Protein AF-A9U6S2-F1 (afdb_monomer_lite)

InterPro domains:
  IPR001505 Copper centre Cu(A) [PS00078] (88-136)
  IPR002429 Cytochrome c oxidase subunit II-like C-terminal [PF00116] (67-141)
  IPR002429 Cytochrome c oxidase subunit II-like C-terminal [PS50857] (42-154)
  IPR008972 Cupredoxin [G3DSA:2.60.40.420] (40-258)
  IPR008972 Cupredoxin [SSF49503] (41-207)
  IPR009056 Cytochrome c-like domain [PF00034] (171-256)
  IPR009056 Cytochrome c-like domain [PS51007] (169-256)
  IPR011759 Cytochrome C oxidase subunit II, transmembrane domain [PS50999] (1-39)
  IPR014222 Cytochrome c oxidase, subunit II [TIGR02866] (2-153)
  IPR034236 Caa3-type Cytochrome c oxidase subunit II, cupredoxin domain [cd04213] (44-143)
  IPR036257 Cytochrome C oxidase subunit II, transmembrane domain superfamily [G3DSA:1.10.287.90] (1-34)
  IPR036257 Cytochrome C oxidase subunit II, transmembrane domain superfamily [SSF81464] (2-31)
  IPR045187 Cytochrome c/quinol oxidase subunit II [PTHR22888] (4-157)

Secondary structure (DSSP, 8-state):
------HHHHHHHHHHHHHHHHHHHHHHHHHHHHHT----TTTSEEEEEEEETTEEEEEEGGGTEEEESEEEEETT-EEEEEEEESSS-EEEE-TTT---EEE-BT--EEEEEE--S-EEEEEEE-S--STTGGG-EEEEEEE-HHHHHHHHHHHHH-------HHHHHHHHHHHHHHHHHTTTT--BTTBS-SSS---TTGGG-SEETTTEES-HHHHHHHHH-HHHHSTT-SPPP----HHHHHHHHHHHTT----

Radius of gyration: 23.92 Å; chains: 1; bounding box: 88×34×60 Å

Structure (mmCIF, N/CA/C/O backbone):
data_AF-A9U6S2-F1
#
_entry.id   AF-A9U6S2-F1
#
loop_
_atom_site.group_PDB
_atom_site.id
_atom_site.type_symbol
_atom_site.label_atom_id
_atom_site.label_alt_id
_atom_site.label_comp_id
_atom_site.label_asym_id
_atom_site.label_entity_id
_atom_site.label_seq_id
_atom_site.pdbx_PDB_ins_code
_atom_site.Cartn_x
_atom_site.Cartn_y
_atom_site.Cartn_z
_atom_site.occupancy
_atom_site.B_iso_or_equiv
_atom_site.auth_seq_id
_atom_site.auth_comp_id
_atom_site.auth_asym_id
_atom_site.auth_atom_id
_atom_site.pdbx_PDB_model_num
ATOM 1 N N . LYS A 1 1 ? 64.803 3.326 -21.848 1.00 62.75 1 LYS A N 1
ATOM 2 C CA . LYS A 1 1 ? 63.938 4.002 -22.846 1.00 62.75 1 LYS A CA 1
ATOM 3 C C . LYS A 1 1 ? 62.860 4.740 -22.073 1.00 62.75 1 LYS A C 1
ATOM 5 O O . LYS A 1 1 ? 62.160 4.069 -21.328 1.00 62.75 1 LYS A O 1
ATOM 10 N N . GLN A 1 2 ? 62.758 6.065 -22.195 1.00 71.00 2 GLN A N 1
ATOM 11 C CA . GLN A 1 2 ? 61.501 6.735 -21.852 1.00 71.00 2 GLN A CA 1
ATOM 12 C C . GLN A 1 2 ? 60.462 6.326 -22.897 1.00 71.00 2 GLN A C 1
ATOM 14 O O . GLN A 1 2 ? 60.775 6.294 -24.088 1.00 71.00 2 GLN A O 1
ATOM 19 N N . VAL A 1 3 ? 59.282 5.915 -22.442 1.00 84.12 3 VAL A N 1
ATOM 20 C CA . VAL A 1 3 ? 58.152 5.547 -23.296 1.00 84.12 3 VAL A CA 1
ATOM 21 C C . VAL A 1 3 ? 57.020 6.488 -22.911 1.00 84.12 3 VAL A C 1
ATOM 23 O O . VAL A 1 3 ? 56.527 6.405 -21.793 1.00 84.12 3 VAL A O 1
ATOM 26 N N . GLU A 1 4 ? 56.663 7.397 -23.815 1.00 85.69 4 GLU A N 1
ATOM 27 C CA . GLU A 1 4 ? 55.638 8.429 -23.583 1.00 85.69 4 GLU A CA 1
ATOM 28 C C . GLU A 1 4 ? 54.202 7.876 -23.707 1.00 85.69 4 GLU A C 1
ATOM 30 O O . GLU A 1 4 ? 53.262 8.497 -23.227 1.00 85.69 4 GLU A O 1
ATOM 35 N N . GLY A 1 5 ? 54.016 6.699 -24.322 1.00 90.00 5 GLY A N 1
ATOM 36 C CA . GLY A 1 5 ? 52.702 6.070 -24.486 1.00 90.00 5 GLY A CA 1
ATOM 37 C C . GLY A 1 5 ? 52.674 4.954 -25.533 1.00 90.00 5 GLY A C 1
ATOM 38 O O . GLY A 1 5 ? 53.704 4.578 -26.101 1.00 90.00 5 GLY A O 1
ATOM 39 N N . ASN A 1 6 ? 51.477 4.412 -25.778 1.00 95.19 6 ASN A N 1
ATOM 40 C CA . ASN A 1 6 ? 51.217 3.416 -26.819 1.00 95.19 6 ASN A CA 1
ATOM 41 C C . ASN A 1 6 ? 49.838 3.656 -27.448 1.00 95.19 6 ASN A C 1
ATOM 43 O O . ASN A 1 6 ? 48.823 3.220 -26.911 1.00 95.19 6 ASN A O 1
ATOM 47 N N . HIS A 1 7 ? 49.817 4.276 -28.628 1.00 93.88 7 HIS A N 1
ATOM 48 C CA . HIS A 1 7 ? 48.580 4.600 -29.340 1.00 93.88 7 HIS A CA 1
ATOM 49 C C . HIS A 1 7 ? 47.689 3.389 -29.652 1.00 93.88 7 HIS A C 1
ATOM 51 O O . HIS A 1 7 ? 46.470 3.520 -29.689 1.00 93.88 7 HIS A O 1
ATOM 57 N N . ALA A 1 8 ? 48.259 2.197 -29.855 1.00 94.56 8 ALA A N 1
ATOM 58 C CA . ALA A 1 8 ? 47.455 0.998 -30.087 1.00 94.56 8 ALA A CA 1
ATOM 59 C C . ALA A 1 8 ? 46.721 0.565 -28.810 1.00 94.56 8 ALA A C 1
ATOM 61 O O . ALA A 1 8 ? 45.545 0.206 -28.866 1.00 94.56 8 ALA A O 1
ATOM 62 N N . LEU A 1 9 ? 47.399 0.643 -27.659 1.00 95.75 9 LEU A N 1
ATOM 63 C CA . LEU A 1 9 ? 46.771 0.396 -26.362 1.00 95.75 9 LEU A CA 1
ATOM 64 C C . LEU A 1 9 ? 45.730 1.476 -26.052 1.00 95.75 9 LEU A C 1
ATOM 66 O O . LEU A 1 9 ? 44.659 1.153 -25.546 1.00 95.75 9 LEU A O 1
ATOM 70 N N . GLU A 1 10 ? 46.017 2.723 -26.433 1.00 96.81 10 GLU A N 1
ATOM 71 C CA . GLU A 1 10 ? 45.103 3.846 -26.251 1.00 96.81 10 GLU A CA 1
ATOM 72 C C . GLU A 1 10 ? 43.811 3.711 -27.059 1.00 96.81 10 GLU A C 1
ATOM 74 O O . GLU A 1 10 ? 42.717 3.950 -26.563 1.00 96.81 10 GLU A O 1
ATOM 79 N N . ILE A 1 11 ? 43.902 3.281 -28.314 1.00 97.56 11 ILE A N 1
ATOM 80 C CA . ILE A 1 11 ? 42.707 3.013 -29.118 1.00 97.56 11 ILE A CA 1
ATOM 81 C C . ILE A 1 11 ? 41.931 1.844 -28.508 1.00 97.56 11 ILE A C 1
ATOM 83 O O . ILE A 1 11 ? 40.711 1.911 -28.357 1.00 97.56 11 ILE A O 1
ATOM 87 N N . LEU A 1 12 ? 42.632 0.780 -28.114 1.00 98.00 12 LEU A N 1
ATOM 88 C CA . LEU A 1 12 ? 42.008 -0.434 -27.604 1.00 98.00 12 LEU A CA 1
ATOM 89 C C . LEU A 1 12 ? 41.249 -0.192 -26.289 1.00 98.00 12 LEU A C 1
ATOM 91 O O . LEU A 1 12 ? 40.096 -0.610 -26.171 1.00 98.00 12 LEU A O 1
ATOM 95 N N . TRP A 1 13 ? 41.841 0.530 -25.332 1.00 97.19 13 TRP A N 1
ATOM 96 C CA . TRP A 1 13 ? 41.203 0.814 -24.041 1.00 97.19 13 TRP A CA 1
ATOM 97 C C . TRP A 1 13 ? 40.075 1.853 -24.115 1.00 97.19 13 TRP A C 1
ATOM 99 O O . TRP A 1 13 ? 39.382 2.066 -23.128 1.00 97.19 13 TRP A O 1
ATOM 109 N N . THR A 1 14 ? 39.866 2.492 -25.270 1.00 97.88 14 THR A N 1
ATOM 110 C CA . THR A 1 14 ? 38.765 3.438 -25.502 1.00 97.88 14 THR A CA 1
ATOM 111 C C . THR A 1 14 ? 37.657 2.764 -26.300 1.00 97.88 14 THR A C 1
ATOM 113 O O . THR A 1 14 ? 36.489 2.830 -25.917 1.00 97.88 14 THR A O 1
ATOM 116 N N . VAL A 1 15 ? 38.015 2.062 -27.378 1.00 98.31 15 VAL A N 1
ATOM 117 C CA . VAL A 1 15 ? 37.051 1.393 -28.259 1.00 98.31 15 VAL A CA 1
ATOM 118 C C . VAL A 1 15 ? 36.363 0.231 -27.548 1.00 98.31 15 VAL A C 1
ATOM 120 O O . VAL A 1 15 ? 35.148 0.092 -27.679 1.00 98.31 15 VAL A O 1
ATOM 123 N N . ILE A 1 16 ? 37.087 -0.581 -26.765 1.00 98.31 16 ILE A N 1
ATOM 124 C CA . ILE A 1 16 ? 36.473 -1.722 -26.069 1.00 98.31 16 ILE A CA 1
ATOM 125 C C . ILE A 1 16 ? 35.394 -1.255 -25.075 1.00 98.31 16 ILE A C 1
ATOM 127 O O . ILE A 1 16 ? 34.257 -1.708 -25.217 1.00 98.31 16 ILE A O 1
ATOM 131 N N . PRO A 1 17 ? 35.659 -0.337 -24.119 1.00 98.44 17 PRO A N 1
ATOM 132 C CA . PRO A 1 17 ? 34.608 0.157 -23.229 1.00 98.44 17 PRO A CA 1
ATOM 133 C C . PRO A 1 17 ? 33.450 0.823 -23.971 1.00 98.44 17 PRO A C 1
ATOM 135 O O . PRO A 1 17 ? 32.300 0.605 -23.605 1.00 98.44 17 PRO A O 1
ATOM 138 N N . PHE A 1 18 ? 33.723 1.577 -25.040 1.00 98.31 18 PHE A N 1
ATOM 139 C CA . PHE A 1 18 ? 32.674 2.191 -25.854 1.00 98.31 18 PHE A CA 1
ATOM 140 C C . PHE A 1 18 ? 31.724 1.150 -26.466 1.00 98.3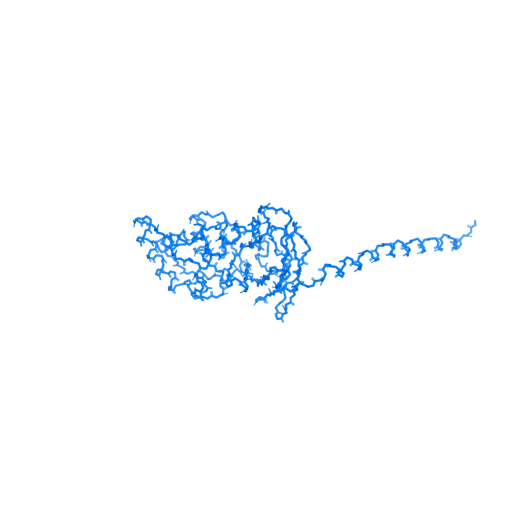1 18 PHE A C 1
ATOM 142 O O . PHE A 1 18 ? 30.505 1.284 -26.358 1.00 98.31 18 PHE A O 1
ATOM 149 N N . LEU A 1 19 ? 32.262 0.076 -27.054 1.00 98.44 19 LEU A N 1
ATOM 150 C CA . LEU A 1 19 ? 31.445 -1.009 -27.604 1.00 98.44 19 LEU A CA 1
ATOM 151 C C . LEU A 1 19 ? 30.661 -1.743 -26.510 1.00 98.44 19 LEU A C 1
ATOM 153 O O . LEU A 1 19 ? 29.484 -2.039 -26.705 1.00 98.44 19 LEU A O 1
ATOM 157 N N . LEU A 1 20 ? 31.273 -1.988 -25.346 1.00 98.38 20 LEU A N 1
ATOM 158 C CA . LEU A 1 20 ? 30.580 -2.587 -24.200 1.00 98.38 20 LEU A CA 1
ATOM 159 C C . LEU A 1 20 ? 29.410 -1.715 -23.723 1.00 98.38 20 LEU A C 1
ATOM 161 O O . LEU A 1 20 ? 28.334 -2.241 -23.440 1.00 98.38 20 LEU A O 1
ATOM 165 N N . LEU A 1 21 ? 29.581 -0.389 -23.689 1.00 98.31 21 LEU A N 1
ATOM 166 C CA . LEU A 1 21 ? 28.502 0.540 -23.352 1.00 98.31 21 LEU A CA 1
ATOM 167 C C . LEU A 1 21 ? 27.354 0.468 -24.361 1.00 98.31 21 LEU A C 1
ATOM 169 O O . LEU A 1 21 ? 26.205 0.445 -23.936 1.00 98.31 21 LEU A O 1
ATOM 173 N N . ILE A 1 22 ? 27.626 0.374 -25.667 1.00 98.06 22 ILE A N 1
ATOM 174 C CA . ILE A 1 22 ? 26.568 0.220 -26.684 1.00 98.06 22 ILE A CA 1
ATOM 175 C C . ILE A 1 22 ? 25.789 -1.082 -26.472 1.00 98.06 22 ILE A C 1
ATOM 177 O O . ILE A 1 22 ? 24.556 -1.071 -26.492 1.00 98.06 22 ILE A O 1
ATOM 181 N N . VAL A 1 23 ? 26.497 -2.189 -26.233 1.00 98.19 23 VAL A N 1
ATOM 182 C CA . VAL A 1 23 ? 25.881 -3.505 -26.001 1.00 98.19 23 VAL A CA 1
ATOM 183 C C . VAL A 1 23 ? 24.963 -3.487 -24.777 1.00 98.19 23 VAL A C 1
ATOM 185 O O . VAL A 1 23 ? 23.920 -4.131 -24.806 1.00 98.19 23 VAL A O 1
ATOM 188 N N . MET A 1 24 ? 25.299 -2.728 -23.729 1.00 98.38 24 MET A N 1
ATOM 189 C CA . MET A 1 24 ? 24.429 -2.553 -22.559 1.00 98.38 24 MET A CA 1
ATOM 190 C C . MET A 1 24 ? 23.316 -1.519 -22.785 1.00 98.38 24 MET A C 1
ATOM 192 O O . MET A 1 24 ? 22.199 -1.696 -22.300 1.00 98.38 24 MET A O 1
ATOM 196 N N . ALA A 1 25 ? 23.593 -0.442 -23.520 1.00 98.00 25 ALA A N 1
ATOM 197 C CA . ALA A 1 25 ? 22.665 0.668 -23.709 1.00 98.00 25 ALA A CA 1
ATOM 198 C C . ALA A 1 25 ? 21.428 0.259 -24.514 1.00 98.00 25 ALA A C 1
ATOM 200 O O . ALA A 1 25 ? 20.317 0.607 -24.123 1.00 98.00 25 ALA A O 1
ATOM 201 N N . ILE A 1 26 ? 21.601 -0.509 -25.595 1.00 97.31 26 ILE A N 1
ATOM 202 C CA . ILE A 1 26 ? 20.486 -0.944 -26.451 1.00 97.31 26 ILE A CA 1
ATOM 203 C C . ILE A 1 26 ? 19.410 -1.699 -25.646 1.00 97.31 26 ILE A C 1
ATOM 205 O O . ILE A 1 26 ? 18.284 -1.202 -25.601 1.00 97.31 26 ILE A O 1
ATOM 209 N N . PRO A 1 27 ? 19.708 -2.825 -24.960 1.00 97.50 27 PRO A N 1
ATOM 210 C CA . PRO A 1 27 ? 18.703 -3.546 -24.183 1.00 97.50 27 PRO A CA 1
ATOM 211 C C . PRO A 1 27 ? 18.164 -2.724 -23.008 1.00 97.50 27 PRO A C 1
ATOM 213 O O . PRO A 1 27 ? 16.987 -2.851 -22.678 1.00 97.50 27 PRO A O 1
ATOM 216 N N . THR A 1 28 ? 18.981 -1.857 -22.397 1.00 97.50 28 THR A N 1
ATOM 217 C CA . THR A 1 28 ? 18.535 -0.979 -21.300 1.00 97.50 28 THR A CA 1
ATOM 218 C C . THR A 1 28 ? 17.446 -0.022 -21.773 1.00 97.50 28 THR A C 1
ATOM 220 O O . THR A 1 28 ? 16.400 0.092 -21.140 1.00 97.50 28 THR A O 1
ATOM 223 N N . VAL A 1 29 ? 17.661 0.637 -22.914 1.00 97.06 29 VAL A N 1
ATOM 224 C CA . VAL A 1 29 ? 16.704 1.595 -23.475 1.00 97.06 29 VAL A CA 1
ATOM 225 C C . VAL A 1 29 ? 15.446 0.885 -23.970 1.00 97.06 29 VAL A C 1
ATOM 227 O O . VAL A 1 29 ? 14.344 1.325 -23.648 1.00 97.06 29 VAL A O 1
ATOM 230 N N . THR A 1 30 ? 15.574 -0.228 -24.703 1.00 96.50 30 THR A N 1
ATOM 231 C CA . THR A 1 30 ? 14.401 -0.959 -25.217 1.00 96.50 30 THR A CA 1
ATOM 232 C C . THR A 1 30 ? 13.543 -1.514 -24.086 1.00 96.50 30 THR A C 1
ATOM 234 O O . THR A 1 30 ? 12.331 -1.317 -24.093 1.00 96.50 30 THR A O 1
ATOM 237 N N . THR A 1 31 ? 14.166 -2.132 -23.079 1.00 95.12 31 THR A N 1
ATOM 238 C CA . THR A 1 31 ? 13.457 -2.653 -21.899 1.00 95.12 31 THR A CA 1
ATOM 239 C C . THR A 1 31 ? 12.830 -1.516 -21.096 1.00 95.12 31 THR A C 1
ATOM 241 O O . THR A 1 31 ? 11.701 -1.643 -20.634 1.00 95.12 31 THR A O 1
ATOM 244 N N . GLY A 1 32 ? 13.518 -0.375 -20.975 1.00 93.94 32 GLY A N 1
ATOM 245 C CA . GLY A 1 32 ? 12.977 0.818 -20.326 1.00 93.94 32 GLY A CA 1
ATOM 246 C C . GLY A 1 32 ? 11.657 1.270 -20.954 1.00 93.94 32 GLY A C 1
ATOM 247 O O . GLY A 1 32 ? 10.668 1.447 -20.246 1.00 93.94 32 GLY A O 1
ATOM 248 N N . PHE A 1 33 ? 11.594 1.374 -22.285 1.00 94.75 33 PHE A N 1
ATOM 249 C CA . PHE A 1 33 ? 10.347 1.714 -22.980 1.00 94.75 33 PHE A CA 1
ATOM 250 C C . PHE A 1 33 ? 9.244 0.665 -22.795 1.00 94.75 33 PHE A C 1
ATOM 252 O O . PHE A 1 33 ? 8.072 1.024 -22.706 1.00 94.75 33 PHE A O 1
ATOM 259 N N . GLU A 1 34 ? 9.586 -0.622 -22.724 1.00 93.44 34 GLU A N 1
ATOM 260 C CA . GLU A 1 34 ? 8.602 -1.680 -22.475 1.00 93.44 34 GLU A CA 1
ATOM 261 C C . GLU A 1 34 ? 8.020 -1.631 -21.059 1.00 93.44 34 GLU A C 1
ATOM 263 O O . GLU A 1 34 ? 6.810 -1.800 -20.887 1.00 93.44 34 GLU A O 1
ATOM 268 N N . LEU A 1 35 ? 8.853 -1.355 -20.055 1.00 93.25 35 LEU A N 1
ATOM 269 C CA . LEU A 1 35 ? 8.431 -1.215 -18.660 1.00 93.25 35 LEU A CA 1
ATOM 270 C C . LEU A 1 35 ? 7.590 0.049 -18.423 1.00 93.25 35 LEU A C 1
ATOM 272 O O . LEU A 1 35 ? 6.742 0.048 -17.539 1.00 93.25 35 LEU A O 1
ATOM 276 N N . HIS A 1 36 ? 7.764 1.090 -19.241 1.00 93.44 36 HIS A N 1
ATOM 277 C CA . HIS A 1 36 ? 6.977 2.328 -19.176 1.00 93.44 36 HIS A CA 1
ATOM 278 C C . HIS A 1 36 ? 5.672 2.307 -19.985 1.00 93.44 36 HIS A C 1
ATOM 280 O O . HIS A 1 36 ? 4.992 3.329 -20.066 1.00 93.44 36 HIS A O 1
ATOM 286 N N . LYS A 1 37 ? 5.294 1.172 -20.587 1.00 95.50 37 LYS A N 1
ATOM 287 C CA . LYS A 1 37 ? 3.981 1.046 -21.235 1.00 95.50 37 LYS A CA 1
ATOM 288 C C . LYS A 1 37 ? 2.863 1.298 -20.224 1.00 95.50 37 LYS A C 1
ATOM 290 O O . LYS A 1 37 ? 2.885 0.762 -19.123 1.00 95.50 37 LYS A O 1
ATOM 295 N N . GLU A 1 38 ? 1.867 2.072 -20.626 1.00 96.25 38 GLU A N 1
ATOM 296 C CA . GLU A 1 38 ? 0.638 2.256 -19.857 1.00 96.25 38 GLU A CA 1
ATOM 297 C C . GLU A 1 38 ? -0.470 1.396 -20.461 1.00 96.25 38 GLU A C 1
ATOM 299 O O . GLU A 1 38 ? -0.573 1.288 -21.685 1.00 96.25 38 GLU A O 1
ATOM 304 N N . TYR A 1 39 ? -1.293 0.793 -19.607 1.00 97.25 39 TYR A N 1
ATOM 305 C CA . TYR A 1 39 ? -2.408 -0.052 -20.025 1.00 97.25 39 TYR A CA 1
ATOM 306 C C . TYR A 1 39 ? -3.743 0.587 -19.662 1.00 97.25 39 TYR A C 1
ATOM 308 O O . TYR A 1 39 ? -3.948 1.050 -18.537 1.00 97.25 39 TYR A O 1
ATOM 316 N N . SER A 1 40 ? -4.671 0.571 -20.616 1.00 96.31 40 SER A N 1
ATOM 317 C CA . SER A 1 40 ? -6.043 1.033 -20.406 1.00 96.31 40 SER A CA 1
ATOM 318 C C . SER A 1 40 ? -6.821 0.118 -19.448 1.00 96.31 40 SER A C 1
ATOM 320 O O . SER A 1 40 ? -6.396 -0.998 -19.130 1.00 96.31 40 SER A O 1
ATOM 322 N N . LYS A 1 41 ? -7.998 0.568 -18.996 1.00 94.50 41 LYS A N 1
ATOM 323 C CA . LYS A 1 41 ? -8.889 -0.228 -18.128 1.00 94.50 41 LYS A CA 1
ATOM 324 C C . LYS A 1 41 ? -9.416 -1.493 -18.814 1.00 94.50 41 LYS A C 1
ATOM 326 O O . LYS A 1 41 ? -9.785 -2.453 -18.145 1.00 94.50 41 LYS A O 1
ATOM 331 N N . GLU A 1 42 ? -9.445 -1.506 -20.145 1.00 95.38 42 GLU A N 1
ATOM 332 C CA . GLU A 1 42 ? -9.803 -2.673 -20.948 1.00 95.38 42 GLU A CA 1
ATOM 333 C C . GLU A 1 42 ? -8.682 -3.729 -20.963 1.00 95.38 42 GLU A C 1
ATOM 335 O O . GLU A 1 42 ? -8.953 -4.915 -21.141 1.00 95.38 42 GLU A O 1
ATOM 340 N N . GLU A 1 43 ? -7.430 -3.313 -20.755 1.00 96.38 43 GLU A N 1
ATOM 341 C CA . GLU A 1 43 ? -6.237 -4.164 -20.860 1.00 96.38 43 GLU A CA 1
ATOM 342 C C . GLU A 1 43 ? -5.674 -4.607 -19.502 1.00 96.38 43 GLU A C 1
ATOM 344 O O . GLU A 1 43 ? -4.993 -5.633 -19.422 1.00 96.38 43 GLU A O 1
ATOM 349 N N . ALA A 1 44 ? -5.925 -3.840 -18.438 1.00 97.75 44 ALA A N 1
ATOM 350 C CA . ALA A 1 44 ? -5.364 -4.070 -17.111 1.00 97.75 44 ALA A CA 1
ATOM 351 C C . ALA A 1 44 ? -6.330 -3.672 -15.989 1.00 97.75 44 ALA A C 1
ATOM 353 O O . ALA A 1 44 ? -7.133 -2.748 -16.125 1.00 97.75 44 ALA A O 1
ATOM 354 N N . LEU A 1 45 ? -6.200 -4.345 -14.840 1.00 98.31 45 LEU A N 1
ATOM 355 C CA . LEU A 1 45 ? -6.852 -3.921 -13.600 1.00 98.31 45 LEU A CA 1
ATOM 356 C C . LEU A 1 45 ? -6.272 -2.574 -13.158 1.00 98.31 45 LEU A C 1
ATOM 358 O O . LEU A 1 45 ? -5.058 -2.451 -13.020 1.00 98.31 45 LEU A O 1
ATOM 362 N N . GLN A 1 46 ? -7.132 -1.596 -12.896 1.00 98.56 46 GLN A N 1
ATOM 363 C CA . GLN A 1 46 ? -6.719 -0.272 -12.442 1.00 98.56 46 GLN A CA 1
ATOM 364 C C . GLN A 1 46 ? -6.720 -0.213 -10.912 1.00 98.56 46 GLN A C 1
ATOM 366 O O . GLN A 1 46 ? -7.740 -0.492 -10.275 1.00 98.56 46 GLN A O 1
ATOM 371 N N . VAL A 1 47 ? -5.588 0.169 -10.319 1.00 98.69 47 VAL A N 1
ATOM 372 C CA . VAL A 1 47 ? -5.444 0.340 -8.866 1.00 98.69 47 VAL A CA 1
ATOM 373 C C . VAL A 1 47 ? -4.835 1.703 -8.580 1.00 98.69 47 VAL A C 1
ATOM 375 O O . VAL A 1 47 ? -3.736 2.015 -9.038 1.00 98.69 47 VAL A O 1
ATOM 378 N N . LYS A 1 48 ? -5.530 2.520 -7.793 1.00 98.62 48 LYS A N 1
ATOM 379 C CA . LYS A 1 48 ? -4.962 3.748 -7.240 1.00 98.62 48 LYS A CA 1
ATOM 380 C C . LYS A 1 48 ? -4.275 3.429 -5.925 1.00 98.62 48 LYS A C 1
ATOM 382 O O . LYS A 1 48 ? -4.853 2.764 -5.069 1.00 98.62 48 LYS A O 1
ATOM 387 N N . VAL A 1 49 ? -3.049 3.906 -5.784 1.00 98.75 49 VAL A N 1
ATOM 388 C CA . VAL A 1 49 ? -2.226 3.753 -4.591 1.00 98.75 49 VAL A CA 1
ATOM 389 C C . VAL A 1 49 ? -1.983 5.136 -4.015 1.00 98.75 49 VAL A C 1
ATOM 391 O O . VAL A 1 49 ? -1.356 5.973 -4.667 1.00 98.75 49 VAL A O 1
ATOM 394 N N . THR A 1 50 ? -2.431 5.354 -2.785 1.00 98.56 50 THR A N 1
ATOM 395 C CA . THR A 1 50 ? -2.134 6.585 -2.049 1.00 98.56 50 THR A CA 1
ATOM 396 C C . THR A 1 50 ? -1.263 6.240 -0.853 1.00 98.56 50 THR A C 1
ATOM 398 O O . THR A 1 50 ? -1.635 5.426 -0.004 1.00 98.56 50 THR A O 1
ATOM 401 N N . ALA A 1 51 ? -0.076 6.837 -0.805 1.00 98.38 51 ALA A N 1
ATOM 402 C CA . ALA A 1 51 ? 0.819 6.733 0.336 1.00 98.38 51 ALA A CA 1
ATOM 403 C C . ALA A 1 51 ? 0.475 7.791 1.392 1.00 98.38 51 ALA A C 1
ATOM 405 O O . ALA A 1 51 ? 0.181 8.941 1.060 1.00 98.38 51 ALA A O 1
ATOM 406 N N . HIS A 1 52 ? 0.546 7.387 2.659 1.00 98.12 52 HIS A N 1
ATOM 407 C CA . HIS A 1 52 ? 0.326 8.233 3.829 1.00 98.12 52 HIS A CA 1
ATOM 408 C C . HIS A 1 52 ? 1.394 7.915 4.883 1.00 98.12 52 HIS A C 1
ATOM 410 O O . HIS A 1 52 ? 1.859 6.782 4.974 1.00 98.12 52 HIS A O 1
ATOM 416 N N . GLN A 1 53 ? 1.762 8.849 5.751 1.00 97.38 53 GLN A N 1
ATOM 417 C CA . GLN A 1 53 ? 2.590 8.587 6.929 1.00 97.38 53 GLN A CA 1
ATOM 418 C C . GLN A 1 53 ? 1.768 7.815 7.983 1.00 97.38 53 GLN A C 1
ATOM 420 O O . GLN A 1 53 ? 0.873 8.362 8.624 1.00 97.38 53 GLN A O 1
ATOM 425 N N . PHE A 1 54 ? 1.991 6.523 8.249 1.00 97.25 54 PHE A N 1
ATOM 426 C CA . PHE A 1 54 ? 2.894 5.552 7.609 1.00 97.25 54 PHE A CA 1
ATOM 427 C C . PHE A 1 54 ? 2.100 4.288 7.245 1.00 97.25 54 PHE A C 1
ATOM 429 O O . PHE A 1 54 ? 2.183 3.266 7.939 1.00 97.25 54 PHE A O 1
ATOM 436 N N . TRP A 1 55 ? 1.257 4.386 6.221 1.00 98.19 55 TRP A N 1
ATOM 437 C CA . TRP A 1 55 ? 0.341 3.345 5.762 1.00 98.19 55 TRP A CA 1
ATOM 438 C C . TRP A 1 55 ? -0.019 3.518 4.277 1.00 98.19 55 TRP A C 1
ATOM 440 O O . TRP A 1 55 ? 0.192 4.577 3.687 1.00 98.19 55 TRP A O 1
ATOM 450 N N . TRP A 1 56 ? -0.553 2.457 3.676 1.00 98.31 56 TRP A N 1
ATOM 451 C CA . TRP A 1 56 ? -0.892 2.397 2.254 1.00 98.31 56 TRP A CA 1
ATOM 452 C C . TRP A 1 56 ? -2.393 2.241 2.031 1.00 98.31 56 TRP A C 1
ATOM 454 O O . TRP A 1 56 ? -3.024 1.359 2.624 1.00 98.31 56 TRP A O 1
ATOM 464 N N . GLU A 1 57 ? -2.945 3.065 1.146 1.00 98.12 57 GLU A N 1
ATOM 465 C CA . GLU A 1 57 ? -4.319 2.984 0.657 1.00 98.12 57 GLU A CA 1
ATOM 466 C C . GLU A 1 57 ? -4.342 2.401 -0.756 1.00 98.12 57 GLU A C 1
ATOM 468 O O . GLU A 1 57 ? -3.557 2.810 -1.615 1.00 98.12 57 GLU A O 1
ATOM 473 N N . PHE A 1 58 ? -5.269 1.476 -1.004 1.00 98.31 58 PHE A N 1
ATOM 474 C CA . PHE A 1 58 ? -5.487 0.881 -2.318 1.00 98.31 58 PHE A CA 1
ATOM 475 C C . PHE A 1 58 ? -6.958 1.018 -2.705 1.00 98.31 58 PHE A C 1
ATOM 477 O O . PHE A 1 58 ? -7.831 0.411 -2.080 1.00 98.31 58 PHE A O 1
ATOM 484 N N . GLU A 1 59 ? -7.237 1.792 -3.750 1.00 97.69 59 GLU A N 1
ATOM 485 C CA . GLU A 1 59 ? -8.577 1.939 -4.321 1.00 97.69 59 GLU A CA 1
ATOM 486 C C . GLU A 1 59 ? -8.645 1.227 -5.678 1.00 97.69 59 GLU A C 1
ATOM 488 O O . GLU A 1 59 ? -7.738 1.338 -6.502 1.00 97.69 59 GLU A O 1
ATOM 493 N N . TYR A 1 60 ? -9.746 0.521 -5.927 1.00 97.62 60 TYR A N 1
ATOM 494 C CA . TYR A 1 60 ? -10.055 -0.184 -7.172 1.00 97.62 60 TYR A CA 1
ATOM 495 C C . TYR A 1 60 ? -11.249 0.534 -7.810 1.00 97.62 60 TYR A C 1
ATOM 497 O O . TYR A 1 60 ? -12.397 0.188 -7.503 1.00 97.62 60 TYR A O 1
ATOM 505 N N . PRO A 1 61 ? -11.027 1.567 -8.646 1.00 95.81 61 PRO A N 1
ATOM 506 C CA . PRO A 1 61 ? -12.092 2.474 -9.075 1.00 95.81 61 PRO A CA 1
ATOM 507 C C . PRO A 1 61 ? -13.218 1.759 -9.823 1.00 95.81 61 PRO A C 1
ATOM 509 O O . PRO A 1 61 ? -14.387 1.997 -9.534 1.00 95.81 61 PRO A O 1
ATOM 512 N N . ASP A 1 62 ? -12.867 0.822 -10.707 1.00 94.75 62 ASP A N 1
ATOM 513 C CA . ASP A 1 62 ? -13.834 0.049 -11.499 1.00 94.75 62 ASP A CA 1
ATOM 514 C C . ASP A 1 62 ? -14.683 -0.897 -10.636 1.00 94.75 62 ASP A C 1
ATOM 516 O O . ASP A 1 62 ? -15.783 -1.297 -11.019 1.00 94.75 62 ASP A O 1
ATOM 520 N N . LEU A 1 63 ? -14.182 -1.252 -9.450 1.00 93.38 63 LEU A N 1
ATOM 521 C CA . LEU A 1 63 ? -14.885 -2.091 -8.489 1.00 93.38 63 LEU A CA 1
ATOM 522 C C . LEU A 1 63 ? -15.603 -1.265 -7.418 1.00 93.38 63 LEU A C 1
ATOM 524 O O . LEU A 1 63 ? -16.438 -1.821 -6.718 1.00 93.38 63 LEU A O 1
ATOM 528 N N . GLY A 1 64 ? -15.305 0.025 -7.251 1.00 91.81 64 GLY A N 1
ATOM 529 C CA . GLY A 1 64 ? -15.822 0.816 -6.129 1.00 91.81 64 GLY A CA 1
ATOM 530 C C . GLY A 1 64 ? -15.389 0.275 -4.759 1.00 91.81 64 GLY A C 1
ATOM 531 O O . GLY A 1 64 ? -16.117 0.418 -3.780 1.00 91.81 64 GLY A O 1
ATOM 532 N N . VAL A 1 65 ? -14.228 -0.383 -4.698 1.00 92.69 65 VAL A N 1
ATOM 533 C CA . VAL A 1 65 ? -13.675 -1.003 -3.486 1.00 92.69 65 VAL A CA 1
ATOM 534 C C . VAL A 1 65 ? -12.435 -0.234 -3.047 1.00 92.69 65 VAL A C 1
ATOM 536 O O . VAL A 1 65 ? -11.635 0.181 -3.881 1.00 92.69 65 VAL A O 1
ATOM 539 N N . ALA A 1 66 ? -12.255 -0.075 -1.738 1.00 93.62 66 ALA A N 1
ATOM 540 C CA . ALA A 1 66 ? -11.041 0.477 -1.150 1.00 93.62 66 ALA A CA 1
ATOM 541 C C . ALA A 1 66 ? -10.606 -0.369 0.048 1.00 93.62 66 ALA A C 1
ATOM 543 O O . ALA A 1 66 ? -11.433 -0.792 0.853 1.00 93.62 66 ALA A O 1
ATOM 544 N N . THR A 1 67 ? -9.307 -0.595 0.170 1.00 94.44 67 THR A N 1
ATOM 545 C CA . THR A 1 67 ? -8.662 -1.329 1.263 1.00 94.44 67 THR A CA 1
ATOM 546 C C . THR A 1 67 ? -7.442 -0.542 1.731 1.00 94.44 67 THR A C 1
ATOM 548 O O . THR A 1 67 ? -7.008 0.417 1.092 1.00 94.44 67 THR A O 1
ATOM 551 N N . ALA A 1 68 ? -6.893 -0.935 2.871 1.00 95.44 68 ALA A N 1
ATOM 552 C CA . ALA A 1 68 ? -5.673 -0.363 3.405 1.00 95.44 68 ALA A CA 1
ATOM 553 C C . ALA A 1 68 ? -4.769 -1.476 3.929 1.00 95.44 68 ALA A C 1
ATOM 555 O O . ALA A 1 68 ? -5.266 -2.474 4.453 1.00 95.44 68 ALA A O 1
ATOM 556 N N . GLN A 1 69 ? -3.454 -1.289 3.801 1.00 95.50 69 GLN A N 1
ATOM 557 C CA . GLN A 1 69 ? -2.385 -2.236 4.167 1.00 95.50 69 GLN A CA 1
ATOM 558 C C . GLN A 1 69 ? -2.353 -3.574 3.413 1.00 95.50 69 GLN A C 1
ATOM 560 O O . GLN A 1 69 ? -1.276 -4.153 3.308 1.00 95.50 69 GLN A O 1
ATOM 565 N N . ASP A 1 70 ? -3.474 -4.025 2.854 1.00 95.75 70 ASP A N 1
ATOM 566 C CA . ASP A 1 70 ? -3.582 -5.280 2.114 1.00 95.75 70 ASP A CA 1
ATOM 567 C C . ASP A 1 70 ? -3.996 -4.986 0.666 1.00 95.75 70 ASP A C 1
ATOM 569 O O . ASP A 1 70 ? -5.152 -4.651 0.400 1.00 95.75 70 ASP A O 1
ATOM 573 N N . LEU A 1 71 ? -3.052 -5.108 -0.267 1.00 98.06 71 LEU A N 1
ATOM 574 C CA . LEU A 1 71 ? -3.283 -5.096 -1.712 1.00 98.06 71 LEU A CA 1
ATOM 575 C C . LEU A 1 71 ? -3.699 -6.504 -2.156 1.00 98.06 71 LEU A C 1
ATOM 577 O O . LEU A 1 71 ? -3.071 -7.478 -1.758 1.00 98.06 71 LEU A O 1
ATOM 581 N N . VAL A 1 72 ? -4.728 -6.629 -2.989 1.00 98.06 72 VAL A N 1
ATOM 582 C CA . VAL A 1 72 ? -5.259 -7.917 -3.449 1.00 98.06 72 VAL A CA 1
ATOM 583 C C . VAL A 1 72 ? -5.255 -7.933 -4.969 1.00 98.06 72 VAL A C 1
ATOM 585 O O . VAL A 1 72 ? -5.829 -7.046 -5.595 1.00 98.06 72 VAL A O 1
ATOM 588 N N . LEU A 1 73 ? -4.598 -8.921 -5.574 1.00 98.44 73 LEU A N 1
ATOM 589 C CA . LEU A 1 73 ? -4.410 -9.005 -7.023 1.00 98.44 73 LEU A CA 1
ATOM 590 C C . LEU A 1 73 ? -4.837 -10.383 -7.557 1.00 98.44 73 LEU A C 1
ATOM 592 O O . LEU A 1 73 ? -4.579 -11.399 -6.910 1.00 98.44 73 LEU A O 1
ATOM 596 N N . PRO A 1 74 ? -5.432 -10.459 -8.758 1.00 98.25 74 PRO A N 1
ATOM 597 C CA . PRO A 1 74 ? -5.604 -11.725 -9.454 1.00 98.25 74 PRO A CA 1
ATOM 598 C C . PRO A 1 74 ? -4.302 -12.139 -10.161 1.00 98.25 74 PRO A C 1
ATOM 600 O O . PRO A 1 74 ? -3.649 -11.326 -10.822 1.00 98.25 74 PRO A O 1
ATOM 603 N N . VAL A 1 75 ? -3.927 -13.414 -10.043 1.00 98.56 75 VAL A N 1
ATOM 604 C CA . VAL A 1 75 ? -2.749 -13.989 -10.712 1.00 98.56 75 VAL A CA 1
ATOM 605 C C . VAL A 1 75 ? -2.870 -13.896 -12.239 1.00 98.56 75 VAL A C 1
ATOM 607 O O . VAL A 1 75 ? -3.954 -14.036 -12.805 1.00 98.56 75 VAL A O 1
ATOM 610 N N . GLY A 1 76 ? -1.754 -13.644 -12.924 1.00 97.81 76 GLY A N 1
ATOM 611 C CA . GLY A 1 76 ? -1.666 -13.596 -14.387 1.00 97.81 76 GLY A CA 1
ATOM 612 C C . GLY A 1 76 ? -2.322 -12.376 -15.042 1.00 97.81 76 GLY A C 1
ATOM 613 O O . GLY A 1 76 ? -2.314 -12.269 -16.268 1.00 97.81 76 GLY A O 1
ATOM 614 N N . LYS A 1 77 ? -2.879 -11.444 -14.261 1.00 97.75 77 LYS A N 1
ATOM 615 C CA . LYS A 1 77 ? -3.482 -10.212 -14.777 1.00 97.75 77 LYS A CA 1
ATOM 616 C C . LYS A 1 77 ? -2.498 -9.052 -14.685 1.00 97.75 77 LYS A C 1
ATOM 618 O O . LYS A 1 77 ? -1.860 -8.849 -13.654 1.00 97.75 77 LYS A O 1
ATOM 623 N N . LYS A 1 78 ? -2.427 -8.246 -15.746 1.00 98.19 78 LYS A N 1
ATOM 624 C CA . LYS A 1 78 ? -1.738 -6.953 -15.700 1.00 98.19 78 LYS A CA 1
ATOM 625 C C . LYS A 1 78 ? -2.491 -6.001 -14.782 1.00 98.19 78 LYS A C 1
ATOM 627 O O . LYS A 1 78 ? -3.720 -5.900 -14.854 1.00 98.19 78 LYS A O 1
ATOM 632 N N . VAL A 1 79 ? -1.745 -5.286 -13.955 1.00 98.50 79 VAL A N 1
ATOM 633 C CA . VAL A 1 79 ? -2.271 -4.290 -13.027 1.00 98.50 79 VAL A CA 1
ATOM 634 C C . VAL A 1 79 ? -1.579 -2.970 -13.312 1.00 98.50 79 VAL A C 1
ATOM 636 O O . VAL A 1 79 ? -0.356 -2.887 -13.226 1.00 98.50 79 VAL A O 1
ATOM 639 N N . GLN A 1 80 ? -2.361 -1.957 -13.668 1.00 98.56 80 GLN A N 1
ATOM 640 C CA . GLN A 1 80 ? -1.909 -0.585 -13.835 1.00 98.56 80 GLN A CA 1
ATOM 641 C C . GLN A 1 80 ? -2.081 0.137 -12.498 1.00 98.56 80 GLN A C 1
ATOM 643 O O . GLN A 1 80 ? -3.201 0.373 -12.038 1.00 98.56 80 GLN A O 1
ATOM 648 N N . PHE A 1 81 ? -0.961 0.484 -11.871 1.00 98.69 81 PHE A N 1
ATOM 649 C CA . PHE A 1 81 ? -0.942 1.271 -10.649 1.00 98.69 81 PHE A CA 1
ATOM 650 C C . PHE A 1 81 ? -0.829 2.754 -10.985 1.00 98.69 81 PHE A C 1
ATOM 652 O O . PHE A 1 81 ? 0.043 3.162 -11.756 1.00 98.69 81 PHE A O 1
ATOM 659 N N . HIS A 1 82 ? -1.702 3.543 -10.373 1.00 98.56 82 HIS A N 1
ATOM 660 C CA . HIS A 1 82 ? -1.670 4.999 -10.347 1.00 98.56 82 HIS A CA 1
ATOM 661 C C . HIS A 1 82 ? -1.261 5.415 -8.944 1.00 98.56 82 HIS A C 1
ATOM 663 O O . HIS A 1 82 ? -2.034 5.237 -8.006 1.00 98.56 82 HIS A O 1
ATOM 669 N N . VAL A 1 83 ? -0.033 5.888 -8.777 1.00 98.56 83 VAL A N 1
ATOM 670 C CA . VAL A 1 83 ? 0.558 6.095 -7.457 1.00 98.56 83 VAL A CA 1
ATOM 671 C C . VAL A 1 83 ? 0.712 7.582 -7.154 1.00 98.56 83 VAL A C 1
ATOM 673 O O . VAL A 1 83 ? 1.203 8.358 -7.975 1.00 98.56 83 VAL A O 1
ATOM 676 N N . THR A 1 84 ? 0.310 7.988 -5.956 1.00 98.62 84 THR A N 1
ATOM 677 C CA . THR A 1 84 ? 0.478 9.353 -5.451 1.00 98.62 84 THR A CA 1
ATOM 678 C C . THR A 1 84 ? 0.647 9.344 -3.932 1.00 98.62 84 THR A C 1
ATOM 680 O O . THR A 1 84 ? 0.586 8.292 -3.292 1.00 98.62 84 THR A O 1
ATOM 683 N N . SER A 1 85 ? 0.912 10.509 -3.349 1.00 98.38 85 SER A N 1
ATOM 684 C CA . SER A 1 85 ? 1.055 10.675 -1.905 1.00 98.38 85 SER A CA 1
ATOM 685 C C . SER A 1 85 ? 0.129 11.764 -1.377 1.00 98.38 85 SER A C 1
ATOM 687 O O . SER A 1 85 ? -0.068 12.794 -2.026 1.00 98.38 85 SER A O 1
ATOM 689 N N . ALA A 1 86 ? -0.414 11.533 -0.183 1.00 97.75 86 ALA A N 1
ATOM 690 C CA . ALA A 1 86 ? -1.224 12.497 0.546 1.00 97.75 86 ALA A CA 1
ATOM 691 C C . ALA A 1 86 ? -0.393 13.492 1.378 1.00 97.75 86 ALA A C 1
ATOM 693 O O . ALA A 1 86 ? -0.941 14.498 1.828 1.00 97.75 86 ALA A O 1
ATOM 694 N N . ASP A 1 87 ? 0.904 13.236 1.592 1.00 97.06 87 ASP A N 1
ATOM 695 C CA . ASP A 1 87 ? 1.745 14.034 2.494 1.00 97.06 87 ASP A CA 1
ATOM 696 C C . ASP A 1 87 ? 3.166 14.309 1.970 1.00 97.06 87 ASP A C 1
ATOM 698 O O . ASP A 1 87 ? 3.412 15.366 1.392 1.00 97.06 87 ASP A O 1
ATOM 702 N N . VAL A 1 88 ? 4.117 13.400 2.185 1.00 97.88 88 VAL A N 1
ATOM 703 C CA . VAL A 1 88 ? 5.536 13.509 1.811 1.00 97.88 88 VAL A CA 1
ATOM 704 C C . VAL A 1 88 ? 5.865 12.549 0.670 1.00 97.88 88 VAL A C 1
ATOM 706 O O . VAL A 1 88 ? 5.016 11.782 0.229 1.00 97.88 88 VAL A O 1
ATOM 709 N N . MET A 1 89 ? 7.089 12.569 0.149 1.00 98.19 89 MET A N 1
ATOM 710 C CA . MET A 1 89 ? 7.493 11.551 -0.825 1.00 98.19 89 MET A CA 1
ATOM 711 C C . MET A 1 89 ? 7.593 10.177 -0.149 1.00 98.19 89 MET A C 1
ATOM 713 O O . MET A 1 89 ? 8.148 10.050 0.943 1.00 98.19 89 MET A O 1
ATOM 717 N N . HIS A 1 90 ? 7.074 9.156 -0.827 1.00 98.75 90 HIS A N 1
ATOM 718 C CA . HIS A 1 90 ? 7.313 7.744 -0.511 1.00 98.75 90 HIS A CA 1
ATOM 719 C C . HIS A 1 90 ? 7.757 7.027 -1.790 1.00 98.75 90 HIS A C 1
ATOM 721 O O . HIS A 1 90 ? 7.884 7.649 -2.843 1.00 98.75 90 HIS A O 1
ATOM 727 N N . ALA A 1 91 ? 7.971 5.715 -1.728 1.00 98.50 91 ALA A N 1
ATOM 728 C CA . ALA A 1 91 ? 8.161 4.914 -2.931 1.00 98.50 91 ALA A CA 1
ATOM 729 C C . ALA A 1 91 ? 7.460 3.571 -2.798 1.00 98.50 91 ALA A C 1
ATOM 731 O O . ALA A 1 91 ? 7.735 2.811 -1.870 1.00 98.50 91 ALA A O 1
ATOM 732 N N . PHE A 1 92 ? 6.555 3.298 -3.732 1.00 98.75 92 PHE A N 1
ATOM 733 C CA . PHE A 1 92 ? 5.803 2.059 -3.821 1.00 98.75 92 PHE A CA 1
ATOM 734 C C . PHE A 1 92 ? 6.688 0.983 -4.436 1.00 98.75 92 PHE A C 1
ATOM 736 O O . PHE A 1 92 ? 7.154 1.120 -5.571 1.00 98.75 92 PHE A O 1
ATOM 743 N N . TRP A 1 93 ? 6.927 -0.092 -3.688 1.00 98.75 93 TRP A N 1
ATOM 744 C CA . TRP A 1 93 ? 7.758 -1.189 -4.158 1.00 98.75 93 TRP A CA 1
ATOM 745 C C . TRP A 1 93 ? 7.212 -2.540 -3.726 1.00 98.75 93 TRP A C 1
ATOM 747 O O . TRP A 1 93 ? 7.010 -2.781 -2.540 1.00 98.75 93 TRP A O 1
ATOM 757 N N . ILE A 1 94 ? 7.042 -3.448 -4.687 1.00 98.56 94 ILE A N 1
ATOM 758 C CA . ILE A 1 94 ? 6.788 -4.867 -4.438 1.00 98.56 94 ILE A CA 1
ATOM 759 C C . ILE A 1 94 ? 7.979 -5.639 -5.025 1.00 98.56 94 ILE A C 1
ATOM 761 O O . ILE A 1 94 ? 7.950 -5.977 -6.211 1.00 98.56 94 ILE A O 1
ATOM 765 N N . PRO A 1 95 ? 9.041 -5.913 -4.236 1.00 97.88 95 PRO A N 1
ATOM 766 C CA . PRO A 1 95 ? 10.292 -6.483 -4.747 1.00 97.88 95 PRO A CA 1
ATOM 767 C C . PRO A 1 95 ? 10.124 -7.779 -5.540 1.00 97.88 95 PRO A C 1
ATOM 769 O O . 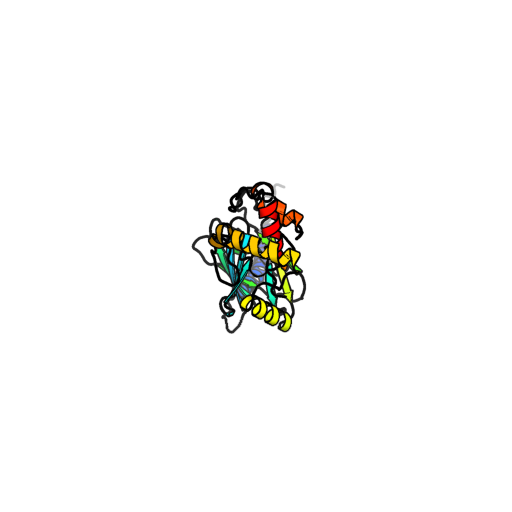PRO A 1 95 ? 10.869 -8.028 -6.481 1.00 97.88 95 PRO A O 1
ATOM 772 N N . ALA A 1 96 ? 9.140 -8.600 -5.164 1.00 97.50 96 ALA A N 1
ATOM 773 C CA . ALA A 1 96 ? 8.862 -9.867 -5.830 1.00 97.50 96 ALA A CA 1
ATOM 774 C C . ALA A 1 96 ? 8.222 -9.712 -7.221 1.00 97.50 96 ALA A C 1
ATOM 776 O O . ALA A 1 96 ? 8.245 -10.670 -7.987 1.00 97.50 96 ALA A O 1
ATOM 777 N N . LEU A 1 97 ? 7.643 -8.545 -7.535 1.00 96.94 97 LEU A N 1
ATOM 778 C CA . LEU A 1 97 ? 6.952 -8.299 -8.804 1.00 96.94 97 LEU A CA 1
ATOM 779 C C . LEU A 1 97 ? 7.739 -7.389 -9.749 1.00 96.94 97 LEU A C 1
ATOM 781 O O . LEU A 1 97 ? 7.678 -7.581 -10.959 1.00 96.94 97 LEU A O 1
ATOM 785 N N . GLY A 1 98 ? 8.473 -6.397 -9.237 1.00 95.38 98 GLY A N 1
ATOM 786 C CA . GLY A 1 98 ? 9.222 -5.498 -10.111 1.00 95.38 98 GLY A CA 1
ATOM 787 C C . GLY A 1 98 ? 9.895 -4.318 -9.421 1.00 95.38 98 GLY A C 1
ATOM 788 O O . GLY A 1 98 ? 10.180 -4.332 -8.220 1.00 95.38 98 GLY A O 1
ATOM 789 N N . GLY A 1 99 ? 10.194 -3.298 -10.228 1.00 95.50 99 GLY A N 1
ATOM 790 C CA . GLY A 1 99 ? 10.848 -2.070 -9.787 1.00 95.50 99 GLY A CA 1
ATOM 791 C C . GLY A 1 99 ? 9.984 -1.236 -8.840 1.00 95.50 99 GLY A C 1
ATOM 792 O O . GLY A 1 99 ? 8.769 -1.412 -8.751 1.00 95.50 99 GLY A O 1
ATOM 793 N N . LYS A 1 100 ? 10.632 -0.316 -8.124 1.00 97.69 100 LYS A N 1
ATOM 794 C CA . LYS A 1 100 ? 9.944 0.704 -7.330 1.00 97.69 100 LYS A CA 1
ATOM 795 C C . LYS A 1 100 ? 9.542 1.888 -8.202 1.00 97.69 100 LYS A C 1
ATOM 797 O O . LYS A 1 100 ? 10.205 2.172 -9.200 1.00 97.69 100 LYS A O 1
ATOM 802 N N . ILE A 1 101 ? 8.541 2.632 -7.757 1.00 98.25 101 ILE A N 1
ATOM 803 C CA . ILE A 1 101 ? 8.232 3.956 -8.290 1.00 98.25 101 ILE A CA 1
ATOM 804 C C . ILE A 1 101 ? 7.908 4.909 -7.142 1.00 98.25 101 ILE A C 1
ATOM 806 O O . ILE A 1 101 ? 7.267 4.522 -6.163 1.00 98.25 101 ILE A O 1
ATOM 810 N N . ASP A 1 102 ? 8.382 6.144 -7.241 1.00 98.38 102 ASP A N 1
ATOM 811 C CA . ASP A 1 102 ? 8.180 7.128 -6.183 1.00 98.38 102 ASP A CA 1
ATOM 812 C C . ASP A 1 102 ? 6.727 7.626 -6.204 1.00 98.38 102 ASP A C 1
ATOM 814 O O . ASP A 1 102 ? 6.099 7.741 -7.261 1.00 98.38 102 ASP A O 1
ATOM 818 N N . THR A 1 103 ? 6.171 7.907 -5.032 1.00 98.00 103 THR A N 1
ATOM 819 C CA . THR A 1 103 ? 4.822 8.450 -4.863 1.00 98.00 103 THR A CA 1
ATOM 820 C C . THR A 1 103 ? 4.939 9.890 -4.381 1.00 98.00 103 THR A C 1
ATOM 822 O O . THR A 1 103 ? 5.354 10.142 -3.245 1.00 98.00 103 THR A O 1
ATOM 825 N N . ASN A 1 104 ? 4.580 10.836 -5.245 1.00 97.62 104 ASN A N 1
ATOM 826 C CA . ASN A 1 104 ? 4.893 12.248 -5.053 1.00 97.62 104 ASN A CA 1
ATOM 827 C C . ASN A 1 104 ? 3.626 13.059 -4.745 1.00 97.62 104 ASN A C 1
ATOM 829 O O . ASN A 1 104 ? 2.640 12.933 -5.474 1.00 97.62 104 ASN A O 1
ATOM 833 N N . PRO A 1 105 ? 3.630 13.928 -3.722 1.00 97.69 105 PRO A N 1
ATOM 834 C CA . PRO A 1 105 ? 2.508 14.824 -3.469 1.00 97.69 105 PRO A CA 1
ATOM 835 C C . PRO A 1 105 ? 2.235 15.739 -4.670 1.00 97.69 105 PRO A C 1
ATOM 837 O O . PRO A 1 105 ? 3.148 16.352 -5.223 1.00 97.69 105 PRO A O 1
ATOM 840 N N . GLY A 1 106 ? 0.969 15.836 -5.082 1.00 96.44 106 GLY A N 1
ATOM 841 C CA . GLY A 1 106 ? 0.546 16.686 -6.203 1.00 96.44 106 GLY A CA 1
ATOM 842 C C . GLY A 1 106 ? 0.893 16.155 -7.600 1.00 96.44 106 GLY A C 1
ATOM 843 O O . GLY A 1 106 ? 0.606 16.834 -8.586 1.00 96.44 106 GLY A O 1
ATOM 844 N N . GLN A 1 107 ? 1.481 14.960 -7.707 1.00 96.06 107 GLN A N 1
ATOM 845 C CA . GLN A 1 107 ? 1.749 14.287 -8.977 1.00 96.06 107 GLN A CA 1
ATOM 846 C C . GLN A 1 107 ? 1.276 12.835 -8.929 1.00 96.06 107 GLN A C 1
ATOM 848 O O . GLN A 1 107 ? 1.321 12.177 -7.891 1.00 96.06 107 GLN A O 1
ATOM 853 N N . GLU A 1 108 ? 0.830 12.330 -10.074 1.00 97.25 108 GLU A N 1
ATOM 854 C CA . GLU A 1 108 ? 0.507 10.918 -10.243 1.00 97.25 108 GLU A CA 1
ATOM 855 C C . GLU A 1 108 ? 1.591 10.270 -11.102 1.00 97.25 108 GLU A C 1
ATOM 857 O O . GLU A 1 108 ? 1.829 10.685 -12.237 1.00 97.25 108 GLU A O 1
ATOM 862 N N . ASN A 1 109 ? 2.235 9.250 -10.547 1.00 97.81 109 ASN A N 1
ATOM 863 C CA . ASN A 1 109 ? 3.148 8.378 -11.268 1.00 97.81 109 ASN A CA 1
ATOM 864 C C . ASN A 1 109 ? 2.437 7.071 -11.624 1.00 97.81 109 ASN A C 1
ATOM 866 O O . ASN A 1 109 ? 1.429 6.703 -11.019 1.00 97.81 109 ASN A O 1
ATOM 870 N N . LYS A 1 110 ? 2.966 6.347 -12.610 1.00 97.81 110 LYS A N 1
ATOM 871 C CA . LYS A 1 110 ? 2.339 5.130 -13.126 1.00 97.81 110 LYS A CA 1
ATOM 872 C C . LYS A 1 110 ? 3.355 4.018 -13.311 1.00 97.81 110 LYS A C 1
ATOM 874 O O . LYS A 1 110 ? 4.434 4.240 -13.853 1.00 97.81 110 LYS A O 1
ATOM 879 N N . ILE A 1 111 ? 2.985 2.817 -12.888 1.00 97.94 111 ILE A N 1
ATOM 880 C CA . ILE A 1 111 ? 3.747 1.589 -13.119 1.00 97.94 111 ILE A CA 1
ATOM 881 C C . ILE A 1 111 ? 2.764 0.457 -13.384 1.00 97.94 111 ILE A C 1
ATOM 883 O O . ILE A 1 111 ? 1.697 0.413 -12.774 1.00 97.94 111 ILE A O 1
ATOM 887 N N . TRP A 1 112 ? 3.112 -0.467 -14.271 1.00 98.06 112 TRP A N 1
ATOM 888 C CA . TRP A 1 112 ? 2.362 -1.706 -14.413 1.00 98.06 112 TRP A CA 1
ATOM 889 C C . TRP A 1 112 ? 3.164 -2.867 -13.831 1.00 98.06 112 TRP A C 1
ATOM 891 O O . TRP A 1 112 ? 4.383 -2.924 -13.984 1.00 98.06 112 TRP A O 1
ATOM 901 N N . LEU A 1 113 ? 2.484 -3.795 -13.162 1.00 97.94 113 LEU A N 1
ATOM 902 C CA . LEU A 1 113 ? 3.075 -5.044 -12.680 1.00 97.94 113 LEU A CA 1
ATOM 903 C C . LEU A 1 113 ? 2.121 -6.207 -12.966 1.00 97.94 113 LEU A C 1
ATOM 905 O O . LEU A 1 113 ? 0.932 -6.017 -13.228 1.00 97.94 113 LEU A O 1
ATOM 909 N N . GLN A 1 114 ? 2.650 -7.422 -12.893 1.00 97.88 114 GLN A N 1
ATOM 910 C CA . GLN A 1 114 ? 1.887 -8.658 -12.984 1.00 97.88 114 GLN A CA 1
ATOM 911 C C . GLN A 1 114 ? 2.459 -9.654 -11.976 1.00 97.88 114 GLN A C 1
ATOM 913 O O . GLN A 1 114 ? 3.674 -9.753 -11.819 1.00 97.88 114 GLN A O 1
ATOM 918 N N . ALA A 1 115 ? 1.582 -10.385 -11.294 1.00 98.12 115 ALA A N 1
ATOM 919 C CA . ALA A 1 115 ? 1.983 -11.496 -10.447 1.00 98.12 115 ALA A CA 1
ATOM 920 C C . ALA A 1 115 ? 1.785 -12.819 -11.191 1.00 98.12 115 ALA A C 1
ATOM 922 O O . ALA A 1 115 ? 0.667 -13.151 -11.578 1.00 98.12 115 ALA A O 1
ATOM 923 N N . ASP A 1 116 ? 2.860 -13.585 -11.366 1.00 97.44 116 ASP A N 1
ATOM 924 C CA . ASP A 1 116 ? 2.834 -14.843 -12.130 1.00 97.44 116 ASP A CA 1
ATOM 925 C C . ASP A 1 116 ? 2.515 -16.075 -11.273 1.00 97.44 116 ASP A C 1
ATOM 927 O O . ASP A 1 116 ? 2.359 -17.182 -11.790 1.00 97.44 116 ASP A O 1
ATOM 931 N N . LYS A 1 117 ? 2.454 -15.907 -9.948 1.00 97.81 117 LYS A N 1
ATOM 932 C CA . LYS A 1 117 ? 2.167 -16.971 -8.982 1.00 97.81 117 LYS A CA 1
ATOM 933 C C . LYS A 1 117 ? 1.239 -16.451 -7.895 1.00 97.81 117 LYS A C 1
ATOM 935 O O . LYS A 1 117 ? 1.356 -15.297 -7.488 1.00 97.81 117 LYS A O 1
ATOM 940 N N . THR A 1 118 ? 0.353 -17.318 -7.422 1.00 98.44 118 THR A N 1
ATOM 941 C CA . THR A 1 118 ? -0.471 -17.063 -6.240 1.00 98.44 118 THR A CA 1
ATOM 942 C C . THR A 1 118 ? 0.370 -17.082 -4.964 1.00 98.44 118 THR A C 1
ATOM 944 O O . THR A 1 118 ? 1.488 -17.609 -4.939 1.00 98.44 118 THR A O 1
ATOM 947 N N . GLY A 1 119 ? -0.185 -16.511 -3.898 1.00 97.38 119 GLY A N 1
ATOM 948 C CA . GLY A 1 119 ? 0.401 -16.471 -2.567 1.00 97.38 119 GLY A CA 1
ATOM 949 C C . GLY A 1 119 ? 0.544 -15.057 -2.019 1.00 97.38 119 GLY A C 1
ATOM 950 O O . GLY A 1 119 ? 0.141 -14.068 -2.635 1.00 97.38 119 GLY A O 1
ATOM 951 N N . THR A 1 120 ? 1.144 -14.986 -0.838 1.00 97.50 120 THR A N 1
ATOM 952 C CA . THR A 1 120 ? 1.373 -13.736 -0.122 1.00 97.50 120 THR A CA 1
ATOM 953 C C . THR A 1 120 ? 2.766 -13.196 -0.427 1.00 97.50 120 THR A C 1
ATOM 955 O O . THR A 1 120 ? 3.781 -13.863 -0.212 1.00 97.50 120 THR A O 1
ATOM 958 N N . PHE A 1 121 ? 2.814 -11.953 -0.889 1.00 97.69 121 PHE A N 1
ATOM 959 C CA . PHE A 1 121 ? 4.026 -11.167 -1.070 1.00 97.69 121 PHE A CA 1
ATOM 960 C C . PHE A 1 121 ? 3.981 -9.936 -0.164 1.00 97.69 121 PHE A C 1
ATOM 962 O O . PHE A 1 121 ? 2.961 -9.616 0.450 1.00 97.69 121 PHE A O 1
ATOM 969 N N . TYR A 1 122 ? 5.097 -9.220 -0.097 1.00 97.31 122 TYR A N 1
ATOM 970 C CA . TYR A 1 122 ? 5.212 -8.012 0.708 1.00 97.31 122 TYR A CA 1
ATOM 971 C C . TYR A 1 122 ? 5.719 -6.863 -0.140 1.00 97.31 122 TYR A C 1
ATOM 973 O O . TYR A 1 122 ? 6.647 -7.024 -0.937 1.00 97.31 122 TYR A O 1
ATOM 981 N N . GLY A 1 123 ? 5.108 -5.707 0.064 1.00 97.69 123 GLY A N 1
ATOM 982 C CA . GLY A 1 123 ? 5.597 -4.446 -0.441 1.00 97.69 123 GLY A CA 1
ATOM 983 C C . GLY A 1 123 ? 6.116 -3.552 0.675 1.00 97.69 123 GLY A C 1
ATOM 984 O O . GLY A 1 123 ? 5.867 -3.785 1.861 1.00 97.69 123 GLY A O 1
ATOM 985 N N . LYS A 1 124 ? 6.899 -2.554 0.279 1.00 97.25 124 LYS A N 1
ATOM 986 C CA . LYS A 1 124 ? 7.668 -1.686 1.168 1.00 97.25 124 LYS A CA 1
ATOM 987 C C . LYS A 1 124 ? 7.588 -0.242 0.708 1.00 97.25 124 LYS A C 1
ATOM 989 O O . LYS A 1 124 ? 7.501 0.021 -0.492 1.00 97.25 124 LYS A O 1
ATOM 994 N N . CYS A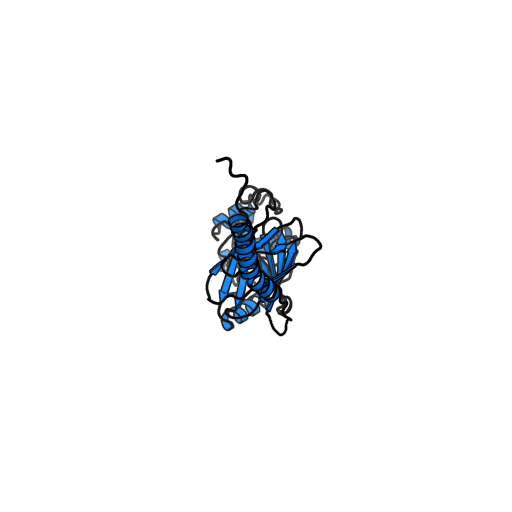 1 125 ? 7.710 0.674 1.662 1.00 98.25 125 CYS A N 1
ATOM 995 C CA . CYS A 1 125 ? 8.141 2.033 1.375 1.00 98.25 125 CYS A CA 1
ATOM 996 C C . CYS A 1 125 ? 9.655 2.052 1.141 1.00 98.25 125 CYS A C 1
ATOM 998 O O . CYS A 1 125 ? 10.421 1.617 1.998 1.00 98.25 125 CYS A O 1
ATOM 1000 N N . ALA A 1 126 ? 10.082 2.544 -0.021 1.00 98.06 126 ALA A N 1
ATOM 1001 C CA . ALA A 1 126 ? 11.490 2.585 -0.428 1.00 98.06 126 ALA A CA 1
ATOM 1002 C C . ALA A 1 126 ? 12.072 4.012 -0.515 1.00 98.06 126 ALA A C 1
ATOM 1004 O O . ALA A 1 126 ? 13.085 4.216 -1.178 1.00 98.06 126 ALA A O 1
ATOM 1005 N N . GLU A 1 127 ? 11.428 4.983 0.137 1.00 98.25 127 GLU A N 1
ATOM 1006 C CA . GLU A 1 127 ? 11.875 6.378 0.243 1.00 98.25 127 GLU A CA 1
ATOM 1007 C C . GLU A 1 127 ? 11.699 6.853 1.688 1.00 98.25 127 GLU A C 1
ATOM 1009 O O . GLU A 1 127 ? 10.671 6.571 2.310 1.00 98.25 127 GLU A O 1
ATOM 1014 N N . LEU A 1 128 ? 12.700 7.535 2.249 1.00 98.19 128 LEU A N 1
ATOM 1015 C CA . LEU A 1 128 ? 12.704 7.905 3.665 1.00 98.19 128 LEU A CA 1
ATOM 1016 C C . LEU A 1 128 ? 11.603 8.935 3.953 1.00 98.19 128 LEU A C 1
ATOM 1018 O O . LEU A 1 128 ? 11.775 10.130 3.739 1.00 98.19 128 LEU A O 1
ATOM 1022 N N . CYS A 1 129 ? 10.492 8.469 4.521 1.00 97.56 129 CYS A N 1
ATOM 1023 C CA . CYS A 1 129 ? 9.292 9.281 4.732 1.00 97.56 129 CYS A CA 1
ATOM 1024 C C . CYS A 1 129 ? 9.069 9.734 6.186 1.00 97.56 129 CYS A C 1
ATOM 1026 O O . CYS A 1 129 ? 8.036 10.321 6.501 1.00 97.56 129 CYS A O 1
ATOM 1028 N N . GLY A 1 130 ? 10.012 9.467 7.098 1.00 97.94 130 GLY A N 1
ATOM 1029 C CA . GLY A 1 130 ? 9.972 9.926 8.492 1.00 97.94 130 GLY A CA 1
ATOM 1030 C C . GLY A 1 130 ? 10.208 8.824 9.530 1.00 97.94 130 GLY A C 1
ATOM 1031 O O . GLY A 1 130 ? 10.759 7.769 9.224 1.00 97.94 130 GLY A O 1
ATOM 1032 N N . ALA A 1 131 ? 9.803 9.081 10.779 1.00 97.44 131 ALA A N 1
ATOM 1033 C CA . ALA A 1 131 ? 10.181 8.278 11.949 1.00 97.44 131 ALA A CA 1
ATOM 1034 C C . ALA A 1 131 ? 9.772 6.794 11.876 1.00 97.44 131 ALA A C 1
ATOM 1036 O O . ALA A 1 131 ? 10.511 5.938 12.356 1.00 97.44 131 ALA A O 1
ATOM 1037 N N . SER A 1 132 ? 8.638 6.479 11.244 1.00 98.06 132 SER A N 1
ATOM 1038 C CA . SER A 1 132 ? 8.166 5.099 11.056 1.00 98.06 132 SER A CA 1
ATOM 1039 C C . SER A 1 132 ? 8.361 4.580 9.627 1.00 98.06 132 SER A C 1
ATOM 1041 O O . SER A 1 132 ? 7.683 3.634 9.229 1.00 98.06 132 SER A O 1
ATOM 1043 N N . HIS A 1 133 ? 9.297 5.148 8.856 1.00 98.19 133 HIS A N 1
ATOM 1044 C CA . HIS A 1 133 ? 9.602 4.701 7.489 1.00 98.19 133 HIS A CA 1
ATOM 1045 C C . HIS A 1 133 ? 9.842 3.183 7.404 1.00 98.19 133 HIS A C 1
ATOM 1047 O O . HIS A 1 133 ? 9.214 2.495 6.604 1.00 98.19 133 HIS A O 1
ATOM 1053 N N . ALA A 1 134 ? 10.670 2.638 8.300 1.00 97.38 134 ALA A N 1
ATOM 1054 C CA . ALA A 1 134 ? 10.986 1.207 8.339 1.00 97.38 134 ALA A CA 1
ATOM 1055 C C . ALA A 1 134 ? 9.788 0.302 8.704 1.00 97.38 134 ALA A C 1
ATOM 1057 O O . ALA A 1 134 ? 9.881 -0.916 8.593 1.00 97.38 134 ALA A O 1
ATOM 1058 N N . LEU A 1 135 ? 8.678 0.888 9.161 1.00 97.38 135 LEU A N 1
ATOM 1059 C CA . LEU A 1 135 ? 7.454 0.203 9.584 1.00 97.38 135 LEU A CA 1
ATOM 1060 C C . LEU A 1 135 ? 6.318 0.383 8.559 1.00 97.38 135 LEU A C 1
ATOM 1062 O O . LEU A 1 135 ? 5.153 0.112 8.865 1.00 97.38 135 LEU A O 1
ATOM 1066 N N . MET A 1 136 ? 6.632 0.887 7.364 1.00 97.81 136 MET A N 1
ATOM 1067 C CA . MET A 1 136 ? 5.676 1.199 6.299 1.00 97.81 136 MET A CA 1
ATOM 1068 C C . MET A 1 136 ? 5.641 0.102 5.220 1.00 97.81 136 MET A C 1
ATOM 1070 O O . MET A 1 136 ? 5.719 0.360 4.017 1.00 97.81 136 MET A O 1
ATOM 1074 N N . ASP A 1 137 ? 5.515 -1.140 5.678 1.00 96.31 137 ASP A N 1
ATOM 1075 C CA . ASP A 1 137 ? 5.277 -2.306 4.831 1.00 96.31 137 ASP A CA 1
ATOM 1076 C C . ASP A 1 137 ? 3.772 -2.483 4.545 1.00 96.31 137 ASP A C 1
ATOM 1078 O O . ASP A 1 137 ? 2.911 -1.984 5.281 1.00 96.31 137 ASP A O 1
ATOM 1082 N N . PHE A 1 138 ? 3.454 -3.224 3.484 1.00 97.75 138 PHE A N 1
ATOM 1083 C CA . PHE A 1 138 ? 2.100 -3.670 3.148 1.00 97.75 138 PHE A CA 1
ATOM 1084 C C . PHE A 1 138 ? 2.117 -5.109 2.625 1.00 97.75 138 PHE A C 1
ATOM 1086 O O . PHE A 1 138 ? 3.135 -5.601 2.129 1.00 97.75 138 PHE A O 1
ATOM 1093 N N . LYS A 1 139 ? 0.984 -5.797 2.743 1.00 97.50 139 LYS A N 1
ATOM 1094 C CA . LYS A 1 139 ? 0.798 -7.151 2.225 1.00 97.50 139 LYS A CA 1
ATOM 1095 C C . LYS A 1 139 ? 0.247 -7.091 0.804 1.00 97.50 139 LYS A C 1
ATOM 1097 O O . LYS A 1 139 ? -0.568 -6.228 0.488 1.00 97.50 139 LYS A O 1
ATOM 1102 N N . VAL A 1 140 ? 0.672 -8.027 -0.034 1.00 98.25 140 VAL A N 1
ATOM 1103 C CA . VAL A 1 140 ? 0.114 -8.256 -1.367 1.00 98.25 140 VAL A CA 1
ATOM 1104 C C . VAL A 1 140 ? -0.385 -9.692 -1.428 1.00 98.25 140 VAL A C 1
ATOM 1106 O O . VAL A 1 140 ? 0.411 -10.624 -1.419 1.00 98.25 140 VAL A O 1
ATOM 1109 N N . GLU A 1 141 ? -1.695 -9.873 -1.477 1.00 97.94 141 GLU A N 1
ATOM 1110 C CA . GLU A 1 141 ? -2.331 -11.178 -1.596 1.00 97.94 141 GLU A CA 1
ATOM 1111 C C . GLU A 1 141 ? -2.669 -11.451 -3.062 1.00 97.94 141 GLU A C 1
ATOM 1113 O O . GLU A 1 141 ? -3.491 -10.752 -3.659 1.00 97.94 141 GLU A O 1
ATOM 1118 N N . VAL A 1 142 ? -2.032 -12.461 -3.653 1.00 98.50 142 VAL A N 1
ATOM 1119 C CA . VAL A 1 142 ? -2.267 -12.855 -5.044 1.00 98.50 142 VAL A CA 1
ATOM 1120 C C . VAL A 1 142 ? -3.061 -14.152 -5.078 1.00 98.50 142 VAL A C 1
ATOM 1122 O O . VAL A 1 142 ? -2.612 -15.182 -4.576 1.00 98.50 142 VAL A O 1
ATOM 1125 N N . MET A 1 143 ? -4.225 -14.121 -5.715 1.00 98.06 143 MET A N 1
ATOM 1126 C CA . MET A 1 143 ? -5.168 -15.241 -5.735 1.00 98.06 143 MET A CA 1
ATOM 1127 C C . MET A 1 143 ? -5.727 -15.500 -7.133 1.00 98.06 143 MET A C 1
ATOM 1129 O O . MET A 1 143 ? -5.519 -14.717 -8.059 1.00 98.06 143 MET A O 1
ATOM 1133 N N . ASP A 1 144 ? -6.441 -16.609 -7.297 1.00 98.38 144 ASP A N 1
ATOM 1134 C CA . ASP A 1 144 ? -7.133 -16.904 -8.550 1.00 98.38 144 ASP A CA 1
ATOM 1135 C C . ASP A 1 144 ? -8.297 -15.934 -8.788 1.00 98.38 144 ASP A C 1
ATOM 1137 O O . ASP A 1 144 ? -8.881 -15.390 -7.847 1.00 98.38 144 ASP A O 1
ATOM 1141 N N . GLN A 1 145 ? -8.680 -15.752 -10.056 1.00 97.69 145 GLN A N 1
ATOM 1142 C CA . GLN A 1 145 ? -9.709 -14.784 -10.454 1.00 97.69 145 GLN A CA 1
ATOM 1143 C C . GLN A 1 145 ? -11.033 -14.975 -9.693 1.00 97.69 145 GLN A C 1
ATOM 1145 O O . GLN A 1 145 ? -11.610 -14.000 -9.228 1.00 97.69 145 GLN A O 1
ATOM 1150 N N . ALA A 1 146 ? -11.476 -16.220 -9.484 1.00 97.88 146 ALA A N 1
ATOM 1151 C CA . ALA A 1 146 ? -12.710 -16.500 -8.747 1.00 97.88 146 ALA A CA 1
ATOM 1152 C C . ALA A 1 146 ? -12.644 -16.057 -7.272 1.00 97.88 146 ALA A C 1
ATOM 1154 O O . ALA A 1 146 ? -13.617 -15.527 -6.736 1.00 97.88 146 ALA A O 1
ATOM 1155 N N . ALA A 1 147 ? -11.493 -16.243 -6.617 1.00 97.06 147 ALA A N 1
ATOM 1156 C CA . ALA A 1 147 ? -11.285 -15.796 -5.242 1.00 97.06 147 ALA A CA 1
ATOM 1157 C C . ALA A 1 147 ? -11.220 -14.264 -5.164 1.00 97.06 147 ALA A C 1
ATOM 1159 O O . ALA A 1 147 ? -11.830 -13.671 -4.275 1.00 97.06 147 ALA A O 1
ATOM 1160 N N . PHE A 1 148 ? -10.559 -13.626 -6.137 1.00 97.38 148 PHE A N 1
ATOM 1161 C CA . PHE A 1 148 ? -10.519 -12.169 -6.261 1.00 97.38 148 PHE A CA 1
ATOM 1162 C C . PHE A 1 148 ? -11.926 -11.581 -6.428 1.00 97.38 148 PHE A C 1
ATOM 1164 O O . PHE A 1 148 ? -12.282 -10.627 -5.739 1.00 97.38 148 PHE A O 1
ATOM 1171 N N . ASP A 1 149 ? -12.752 -12.178 -7.289 1.00 96.25 149 ASP A N 1
ATOM 1172 C CA . ASP A 1 149 ? -14.128 -11.732 -7.516 1.00 96.25 149 ASP A CA 1
ATOM 1173 C C . ASP A 1 149 ? -14.990 -11.902 -6.255 1.00 96.25 149 ASP A C 1
ATOM 1175 O O . ASP A 1 149 ? -15.770 -11.011 -5.908 1.00 96.25 149 ASP A O 1
ATOM 1179 N N . SER A 1 150 ? -14.818 -13.012 -5.526 1.00 94.62 150 SER A N 1
ATOM 1180 C CA . SER A 1 150 ? -15.488 -13.242 -4.239 1.00 94.62 150 SER A CA 1
ATOM 1181 C C . SER A 1 150 ? -15.099 -12.185 -3.207 1.00 94.62 150 SER A C 1
ATOM 1183 O O . SER A 1 150 ? -15.973 -11.587 -2.581 1.00 94.62 150 SER A O 1
ATOM 1185 N N . TRP A 1 151 ? -13.801 -11.907 -3.070 1.00 94.69 151 TRP A N 1
ATOM 1186 C CA . TRP A 1 151 ? -13.292 -10.863 -2.183 1.00 94.69 151 TRP A CA 1
ATOM 1187 C C . TRP A 1 151 ? -13.854 -9.482 -2.553 1.00 94.69 151 TRP A C 1
ATOM 1189 O O . TRP A 1 151 ? -14.356 -8.763 -1.688 1.00 94.69 151 TRP A O 1
ATOM 1199 N N . ALA A 1 152 ? -13.839 -9.123 -3.839 1.00 94.00 152 ALA A N 1
ATOM 1200 C CA . ALA A 1 152 ? -14.338 -7.835 -4.312 1.00 94.00 152 ALA A CA 1
ATOM 1201 C C . ALA A 1 152 ? -15.844 -7.662 -4.051 1.00 94.00 152 ALA A C 1
ATOM 1203 O O . ALA A 1 152 ? -16.294 -6.568 -3.705 1.00 94.00 152 ALA A O 1
ATOM 1204 N N . ASN A 1 153 ? -16.630 -8.732 -4.192 1.00 92.06 153 ASN A N 1
ATOM 1205 C CA . ASN A 1 153 ? -18.054 -8.722 -3.861 1.00 92.06 153 ASN A CA 1
ATOM 1206 C C . ASN A 1 153 ? -18.291 -8.622 -2.348 1.00 92.06 153 ASN A C 1
ATOM 1208 O O . ASN A 1 153 ? -19.143 -7.839 -1.929 1.00 92.06 153 ASN A O 1
ATOM 1212 N N . GLY A 1 154 ? -17.504 -9.331 -1.534 1.00 89.62 154 GLY A N 1
ATOM 1213 C CA . GLY A 1 154 ? -17.542 -9.221 -0.073 1.00 89.62 154 GLY A CA 1
ATOM 1214 C C . GLY A 1 154 ? -17.275 -7.790 0.400 1.00 89.62 154 GLY A C 1
ATOM 1215 O O . GLY A 1 154 ? -18.058 -7.238 1.168 1.00 89.62 154 GLY A O 1
ATOM 1216 N N . MET A 1 155 ? -16.254 -7.128 -0.156 1.00 90.00 155 MET A N 1
ATOM 1217 C CA . MET A 1 155 ? -15.925 -5.725 0.147 1.00 90.00 155 MET A CA 1
ATOM 1218 C C . MET A 1 155 ? -17.073 -4.745 -0.144 1.00 90.00 155 MET A C 1
ATOM 1220 O O . MET A 1 155 ? -17.211 -3.741 0.553 1.00 90.00 155 MET A O 1
ATOM 1224 N N . LYS A 1 156 ? -17.905 -5.020 -1.158 1.00 85.25 156 LYS A N 1
ATOM 1225 C CA . LYS A 1 156 ? -19.104 -4.219 -1.474 1.00 85.25 156 LYS A CA 1
ATOM 1226 C C . LYS A 1 156 ? -20.280 -4.520 -0.544 1.00 85.25 156 LYS A C 1
ATOM 1228 O O . LYS A 1 156 ? -21.148 -3.669 -0.367 1.00 85.25 156 LYS A O 1
ATOM 1233 N N . GLY A 1 157 ? -20.335 -5.742 -0.019 1.00 69.50 157 GLY A N 1
ATOM 1234 C CA . GLY A 1 157 ? -21.483 -6.302 0.688 1.00 69.50 157 GLY A CA 1
ATOM 1235 C C . GLY A 1 157 ? -21.409 -6.248 2.211 1.00 69.50 157 GLY A C 1
ATOM 1236 O O . GLY A 1 157 ? -22.353 -6.718 2.840 1.00 69.50 157 GLY A O 1
ATOM 1237 N N . VAL A 1 158 ? -20.337 -5.711 2.811 1.00 67.75 158 VAL A N 1
ATOM 1238 C CA . VAL A 1 158 ? -20.147 -5.775 4.272 1.00 67.75 158 VAL A CA 1
ATOM 1239 C C . VAL A 1 158 ? -21.306 -5.137 5.030 1.00 67.75 158 VAL A C 1
ATOM 1241 O O . VAL A 1 158 ? -21.479 -3.917 5.075 1.00 67.75 158 VAL A O 1
ATOM 1244 N N . GLN A 1 159 ? -22.045 -6.011 5.699 1.00 54.69 159 GLN A N 1
ATOM 1245 C CA . GLN A 1 159 ? -22.825 -5.749 6.897 1.00 54.69 159 GLN A CA 1
ATOM 1246 C C . GLN A 1 159 ? -22.141 -6.541 8.020 1.00 54.69 159 GLN A C 1
ATOM 1248 O O . GLN A 1 159 ? -21.624 -7.625 7.762 1.00 54.69 159 GLN A O 1
ATOM 1253 N N . ALA A 1 160 ? -22.056 -5.974 9.228 1.00 52.28 160 ALA A N 1
ATOM 1254 C CA . ALA A 1 160 ? -21.313 -6.570 10.343 1.00 52.28 160 ALA A CA 1
ATOM 1255 C C . ALA A 1 160 ? -21.693 -8.050 10.552 1.00 52.28 160 ALA A C 1
ATOM 1257 O O . ALA A 1 160 ? -22.882 -8.373 10.576 1.00 52.28 160 ALA A O 1
ATOM 1258 N N . ALA A 1 161 ? -20.698 -8.934 10.694 1.00 53.34 161 ALA A N 1
ATOM 1259 C CA . ALA A 1 161 ? -20.936 -10.353 10.959 1.00 53.34 161 ALA A CA 1
ATOM 1260 C C . ALA A 1 161 ? -21.706 -10.543 12.281 1.00 53.34 161 ALA A C 1
ATOM 1262 O O . ALA A 1 161 ? -21.487 -9.786 13.230 1.00 53.34 161 ALA A O 1
ATOM 1263 N N . GLU A 1 162 ? -22.593 -11.546 12.362 1.00 44.22 162 GLU A N 1
ATOM 1264 C CA . GLU A 1 162 ? -23.396 -11.785 13.571 1.00 44.22 162 GLU A CA 1
ATOM 1265 C C . GLU A 1 162 ? -22.510 -12.227 14.753 1.00 44.22 162 GLU A C 1
ATOM 1267 O O . GLU A 1 162 ? -21.905 -13.303 14.701 1.00 44.22 162 GLU A O 1
ATOM 1272 N N . PRO A 1 163 ? -22.419 -11.440 15.842 1.00 51.66 163 PRO A N 1
ATOM 1273 C CA . PRO A 1 163 ? -21.581 -11.799 16.977 1.00 51.66 163 PRO A CA 1
ATOM 1274 C C . PRO A 1 163 ? -22.304 -12.775 17.926 1.00 51.66 163 PRO A C 1
ATOM 1276 O O . PRO A 1 163 ? -23.527 -12.763 18.058 1.00 51.66 163 PRO A O 1
ATOM 1279 N N . VAL A 1 164 ? -21.547 -13.573 18.688 1.00 49.12 164 VAL A N 1
ATOM 1280 C CA . VAL A 1 164 ? -22.072 -14.399 19.800 1.00 49.12 164 VAL A CA 1
ATOM 1281 C C . VAL A 1 164 ? -22.717 -13.494 20.858 1.00 49.12 164 VAL A C 1
ATOM 1283 O O . VAL A 1 164 ? -22.200 -12.418 21.107 1.00 49.12 164 VAL A O 1
ATOM 1286 N N . ALA A 1 165 ? -23.792 -13.896 21.545 1.00 46.00 165 ALA A N 1
ATOM 1287 C CA . ALA A 1 165 ? -24.600 -12.996 22.392 1.00 46.00 165 ALA A CA 1
ATOM 1288 C C . ALA A 1 165 ? -23.816 -12.060 23.354 1.00 46.00 165 ALA A C 1
ATOM 1290 O O . ALA A 1 165 ? -24.119 -10.870 23.438 1.00 46.00 165 ALA A O 1
ATOM 1291 N N . ALA A 1 166 ? -22.778 -12.555 24.044 1.00 45.84 166 ALA A N 1
ATOM 1292 C CA . ALA A 1 166 ? -21.938 -11.727 24.923 1.00 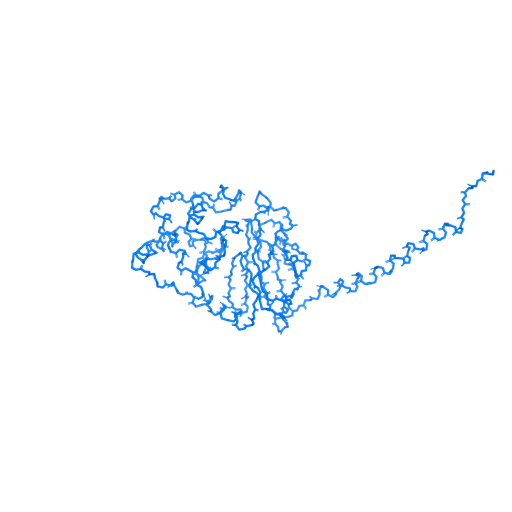45.84 166 ALA A CA 1
ATOM 1293 C C . ALA A 1 166 ? -21.012 -10.769 24.144 1.00 45.84 166 ALA A C 1
ATOM 1295 O O . ALA A 1 166 ? -20.842 -9.613 24.530 1.00 45.84 166 ALA A O 1
ATOM 1296 N N . THR A 1 167 ? -20.456 -11.227 23.017 1.00 62.94 167 THR A N 1
ATOM 1297 C CA . THR A 1 167 ? -19.709 -10.375 22.082 1.00 62.94 167 THR A CA 1
ATOM 1298 C C . THR A 1 167 ? -20.630 -9.438 21.309 1.00 62.94 167 THR A C 1
ATOM 1300 O O . THR A 1 167 ? -20.181 -8.384 20.905 1.00 62.94 167 THR A O 1
ATOM 1303 N N . ALA A 1 168 ? -21.918 -9.751 21.151 1.00 72.69 168 ALA A N 1
ATOM 1304 C CA . ALA A 1 168 ? -22.880 -8.935 20.419 1.00 72.69 168 ALA A CA 1
ATOM 1305 C C . ALA A 1 168 ? -23.232 -7.669 21.191 1.00 72.69 168 ALA A C 1
ATOM 1307 O O . ALA A 1 168 ? -23.236 -6.586 20.617 1.00 72.69 168 ALA A O 1
ATOM 1308 N N . ALA A 1 169 ? -23.441 -7.785 22.505 1.00 82.25 169 ALA A N 1
ATOM 1309 C CA . ALA A 1 169 ? -23.647 -6.622 23.363 1.00 82.25 169 ALA A CA 1
ATOM 1310 C C . ALA A 1 169 ? -22.393 -5.726 23.426 1.00 82.25 169 ALA A C 1
ATOM 1312 O O . ALA A 1 169 ? -22.494 -4.511 23.262 1.00 82.25 169 ALA A O 1
ATOM 1313 N N . SER A 1 170 ? -21.210 -6.326 23.607 1.00 87.12 170 SER A N 1
ATOM 1314 C CA . SER A 1 170 ? -19.934 -5.595 23.643 1.00 87.12 170 SER A CA 1
ATOM 1315 C C . SER A 1 170 ? -19.577 -4.967 22.288 1.00 87.12 170 SER A C 1
ATOM 1317 O O . SER A 1 170 ? -19.201 -3.800 22.230 1.00 87.12 170 SER A O 1
ATOM 1319 N N . ALA A 1 171 ? -19.775 -5.685 21.179 1.00 87.69 171 ALA A N 1
ATOM 1320 C CA . ALA A 1 171 ? -19.535 -5.183 19.827 1.00 87.69 171 ALA A CA 1
ATOM 1321 C C . ALA A 1 171 ? -20.529 -4.082 19.437 1.00 87.69 171 ALA A C 1
ATOM 1323 O O . ALA A 1 171 ? -20.133 -3.129 18.775 1.00 87.69 171 ALA A O 1
ATOM 1324 N N . ALA A 1 172 ? -21.789 -4.149 19.882 1.00 89.88 172 ALA A N 1
ATOM 1325 C CA . ALA A 1 172 ? -22.745 -3.057 19.693 1.00 89.88 172 ALA A CA 1
ATOM 1326 C C . ALA A 1 172 ? -22.288 -1.782 20.422 1.00 89.88 172 ALA A C 1
ATOM 1328 O O . ALA A 1 172 ? -22.254 -0.705 19.827 1.00 89.88 172 ALA A O 1
ATOM 1329 N N . GLN A 1 173 ? -21.842 -1.905 21.678 1.00 93.50 173 GLN A N 1
ATOM 1330 C CA . GLN A 1 173 ? -21.235 -0.785 22.404 1.00 93.50 173 GLN A CA 1
ATOM 1331 C C . GLN A 1 173 ? -19.971 -0.271 21.692 1.00 93.50 173 GLN A C 1
ATOM 1333 O O . GLN A 1 173 ? -19.778 0.938 21.550 1.00 93.50 173 GLN A O 1
ATOM 1338 N N . GLY A 1 174 ? -19.124 -1.179 21.206 1.00 94.75 174 GLY A N 1
ATOM 1339 C CA . GLY A 1 174 ? -17.932 -0.861 20.425 1.00 94.75 174 GLY A CA 1
ATOM 1340 C C . GLY A 1 174 ? -18.254 -0.083 19.156 1.00 94.75 174 GLY A C 1
ATOM 1341 O O . GLY A 1 174 ? -17.585 0.903 18.859 1.00 94.75 174 GLY A O 1
ATOM 1342 N N . GLN A 1 175 ? -19.319 -0.458 18.450 1.00 93.06 175 GLN A N 1
ATOM 1343 C CA . GLN A 1 175 ? -19.793 0.239 17.260 1.00 93.06 175 GLN A CA 1
ATOM 1344 C C . GLN A 1 175 ? -20.257 1.666 17.578 1.00 93.06 175 GLN A C 1
ATOM 1346 O O . GLN A 1 175 ? -19.970 2.594 16.821 1.00 93.06 175 GLN A O 1
ATOM 1351 N N . GLU A 1 176 ? -20.943 1.882 18.703 1.00 94.19 176 GLU A N 1
ATOM 1352 C CA . GLU A 1 176 ? -21.325 3.232 19.128 1.00 94.19 176 GLU A CA 1
ATOM 1353 C C . GLU A 1 176 ? -20.108 4.112 19.424 1.00 94.19 176 GLU A C 1
ATOM 1355 O O . GLU A 1 176 ? -20.081 5.281 19.025 1.00 94.19 176 GLU A O 1
ATOM 1360 N N . ILE A 1 177 ? -19.099 3.562 20.105 1.00 95.75 177 ILE A N 1
ATOM 1361 C CA . ILE A 1 177 ? -17.833 4.259 20.371 1.00 95.75 177 ILE A CA 1
ATOM 1362 C C . ILE A 1 177 ? -17.123 4.551 19.046 1.00 95.75 177 ILE A C 1
ATOM 1364 O O . ILE A 1 177 ? -16.703 5.683 18.807 1.00 95.75 177 ILE A O 1
ATOM 1368 N N . PHE A 1 178 ? -17.059 3.569 18.148 1.00 95.88 178 PHE A N 1
ATOM 1369 C CA . PHE A 1 178 ? -16.458 3.712 16.827 1.00 95.88 178 PHE A CA 1
ATOM 1370 C C . PHE A 1 178 ? -17.107 4.848 16.029 1.00 95.88 178 PHE A C 1
ATOM 1372 O O . PHE A 1 178 ? -16.412 5.706 15.484 1.00 95.88 178 PHE A O 1
ATOM 1379 N N . ASN A 1 179 ? -18.438 4.909 16.010 1.00 93.19 179 ASN A N 1
ATOM 1380 C CA . ASN A 1 179 ? -19.183 5.949 15.302 1.00 93.19 179 ASN A CA 1
ATOM 1381 C C . ASN A 1 179 ? -18.911 7.354 15.854 1.00 93.19 179 ASN A C 1
ATOM 1383 O O . ASN A 1 179 ? -18.902 8.317 15.090 1.00 93.19 179 ASN A O 1
ATOM 1387 N N . LYS A 1 180 ? -18.675 7.479 17.165 1.00 94.75 180 LYS A N 1
ATOM 1388 C CA . LYS A 1 180 ? -18.392 8.762 17.826 1.00 94.75 180 LYS A CA 1
ATOM 1389 C C . LYS A 1 180 ? -16.936 9.199 17.676 1.00 94.75 180 LYS A C 1
ATOM 1391 O O . LYS A 1 180 ? -16.682 10.391 17.534 1.00 94.75 180 LYS A O 1
ATOM 1396 N N . SER A 1 181 ? -15.994 8.258 17.722 1.00 95.06 181 SER A N 1
ATOM 1397 C CA . SER A 1 181 ? -14.572 8.565 17.928 1.00 95.06 181 SER A CA 1
ATOM 1398 C C . SER A 1 181 ? -13.652 8.152 16.778 1.00 95.06 181 SER A C 1
ATOM 1400 O O . SER A 1 181 ? -12.556 8.691 16.665 1.00 95.06 181 SER A O 1
ATOM 1402 N N . CYS A 1 182 ? -14.067 7.221 15.917 1.00 96.00 182 CYS A N 1
ATOM 1403 C CA . CYS A 1 182 ? -13.207 6.628 14.884 1.00 96.00 182 CYS A CA 1
ATOM 1404 C C . CYS A 1 182 ? -13.709 6.909 13.461 1.00 96.00 182 CYS A C 1
ATOM 1406 O O . CYS A 1 182 ? -12.900 7.113 12.555 1.00 96.00 182 CYS A O 1
ATOM 1408 N N . LEU A 1 183 ? -15.031 6.968 13.264 1.00 93.12 183 LEU A N 1
ATOM 1409 C CA . LEU A 1 183 ? -15.677 7.103 11.952 1.00 93.12 183 LEU A CA 1
ATOM 1410 C C . LEU A 1 183 ? -15.292 8.392 11.210 1.00 93.12 183 LEU A C 1
ATOM 1412 O O . LEU A 1 183 ? -15.289 8.418 9.982 1.00 93.12 183 LEU A O 1
ATOM 1416 N N . GLY A 1 184 ? -14.926 9.454 11.936 1.00 95.31 184 GLY A N 1
ATOM 1417 C CA . GLY A 1 184 ? -14.439 10.700 11.335 1.00 95.31 184 GLY A CA 1
ATOM 1418 C C . GLY A 1 184 ? -13.140 10.531 10.538 1.00 95.31 184 GLY A C 1
ATOM 1419 O O . GLY A 1 184 ? -12.924 11.259 9.573 1.00 95.31 184 GLY A O 1
ATOM 1420 N N . CYS A 1 185 ? -12.312 9.543 10.893 1.00 97.00 185 CYS A N 1
ATOM 1421 C CA . CYS A 1 185 ? -11.051 9.254 10.209 1.00 97.00 185 CYS A CA 1
ATOM 1422 C C . CYS A 1 185 ? -11.105 7.963 9.391 1.00 97.00 185 CYS A C 1
ATOM 1424 O O . CYS A 1 185 ? -10.517 7.927 8.315 1.00 97.00 185 CYS A O 1
ATOM 1426 N N . HIS A 1 186 ? -11.789 6.929 9.886 1.00 96.50 186 HIS A N 1
ATOM 1427 C CA . HIS A 1 186 ? -11.783 5.587 9.310 1.00 96.50 186 HIS A CA 1
ATOM 1428 C C . HIS A 1 186 ? -13.098 5.246 8.612 1.00 96.50 186 HIS A C 1
ATOM 1430 O O . HIS A 1 186 ? -14.164 5.283 9.230 1.00 96.50 186 HIS A O 1
ATOM 1436 N N . ALA A 1 187 ? -13.007 4.826 7.351 1.00 92.12 187 ALA A N 1
ATOM 1437 C CA . ALA A 1 187 ? -14.152 4.324 6.608 1.00 92.12 187 ALA A CA 1
ATOM 1438 C C . ALA A 1 187 ? -14.455 2.848 6.925 1.00 92.12 187 ALA A C 1
ATOM 1440 O O . ALA A 1 187 ? -13.545 2.021 6.992 1.00 92.12 187 ALA A O 1
ATOM 1441 N N . VAL A 1 188 ? -15.740 2.505 7.028 1.00 89.88 188 VAL A N 1
ATOM 1442 C CA . VAL A 1 188 ? -16.264 1.128 7.067 1.00 89.88 188 VAL A CA 1
ATOM 1443 C C . VAL A 1 188 ? -17.438 1.040 6.097 1.00 89.88 188 VAL A C 1
ATOM 1445 O O . VAL A 1 188 ? -18.350 1.866 6.155 1.00 89.88 188 VAL A O 1
ATOM 1448 N N . ALA A 1 189 ? -17.405 0.068 5.182 1.00 84.75 189 ALA A N 1
ATOM 1449 C CA . ALA A 1 189 ? -18.428 -0.130 4.150 1.00 84.75 189 ALA A CA 1
ATOM 1450 C C . ALA A 1 189 ? -18.763 1.171 3.382 1.00 84.75 189 ALA A C 1
ATOM 1452 O O . ALA A 1 189 ? -19.923 1.525 3.172 1.00 84.75 189 ALA A O 1
ATOM 1453 N N . GLY A 1 190 ? -17.726 1.940 3.029 1.00 81.69 190 GLY A N 1
ATOM 1454 C CA . GLY A 1 190 ? -17.851 3.204 2.292 1.00 81.69 190 GLY A CA 1
ATOM 1455 C C . GLY A 1 190 ? -18.374 4.401 3.100 1.00 81.69 190 GLY A C 1
ATOM 1456 O O . GLY A 1 190 ? -18.546 5.476 2.529 1.00 81.69 190 GLY A O 1
ATOM 1457 N N . LYS A 1 191 ? -18.612 4.256 4.410 1.00 85.69 191 LYS A N 1
ATOM 1458 C CA . LYS A 1 191 ? -19.048 5.344 5.302 1.00 85.69 191 LYS A CA 1
ATOM 1459 C C . LYS A 1 191 ? -17.923 5.764 6.238 1.00 85.69 191 LYS A C 1
ATOM 1461 O O . LYS A 1 191 ? -17.293 4.902 6.837 1.00 85.69 191 LYS A O 1
ATOM 1466 N N . GLY A 1 192 ? -17.734 7.070 6.416 1.00 88.81 192 GLY A N 1
ATOM 1467 C CA . GLY A 1 192 ? -16.717 7.644 7.303 1.00 88.81 192 GLY A CA 1
ATOM 1468 C C . GLY A 1 192 ? -15.672 8.469 6.557 1.00 88.81 192 GLY A C 1
ATOM 1469 O O . GLY A 1 192 ? -15.871 8.844 5.401 1.00 88.81 192 GLY A O 1
ATOM 1470 N N . GLY A 1 193 ? -14.576 8.782 7.243 1.00 89.69 193 GLY A N 1
ATOM 1471 C CA . GLY A 1 193 ? -13.459 9.551 6.700 1.00 89.69 193 GLY A CA 1
ATOM 1472 C C . GLY A 1 193 ? -12.446 8.715 5.916 1.00 89.69 193 GLY A C 1
ATOM 1473 O O . GLY A 1 193 ? -12.423 7.490 5.999 1.00 89.69 193 GLY A O 1
ATOM 1474 N N . LYS A 1 194 ? -11.578 9.415 5.178 1.00 88.56 194 LYS A N 1
ATOM 1475 C CA . LYS A 1 194 ? -10.424 8.847 4.455 1.00 88.56 194 LYS A CA 1
ATOM 1476 C C . LYS A 1 194 ? -9.070 9.263 5.052 1.00 88.56 194 LYS A C 1
ATOM 1478 O O . LYS A 1 194 ? -8.038 9.119 4.414 1.00 88.56 194 LYS A O 1
ATOM 1483 N N . MET A 1 195 ? -9.071 9.845 6.254 1.00 93.81 195 MET A N 1
ATOM 1484 C CA . MET A 1 195 ? -7.836 10.308 6.902 1.00 93.81 195 MET A CA 1
ATOM 1485 C C . MET A 1 195 ? -7.033 9.146 7.500 1.00 93.81 195 MET A C 1
ATOM 1487 O O . MET A 1 195 ? -5.812 9.211 7.589 1.00 93.81 195 MET A O 1
ATOM 1491 N N . GLY A 1 196 ? -7.723 8.090 7.926 1.00 95.69 196 GLY A N 1
ATOM 1492 C CA . GLY A 1 196 ? -7.126 6.850 8.391 1.00 95.69 196 GLY A CA 1
ATOM 1493 C C . GLY A 1 196 ? -7.424 5.679 7.448 1.00 95.69 196 GLY A C 1
ATOM 1494 O O . GLY A 1 196 ? -8.310 5.774 6.596 1.00 95.69 196 GLY A O 1
ATOM 1495 N N . PRO A 1 197 ? -6.734 4.541 7.646 1.00 96.69 197 PRO A N 1
ATOM 1496 C CA . PRO A 1 197 ? -6.987 3.301 6.923 1.00 96.69 197 PRO A CA 1
ATOM 1497 C C . PRO A 1 197 ? -8.471 2.930 6.879 1.00 96.69 197 PRO A C 1
ATOM 1499 O O . PRO A 1 197 ? -9.133 2.927 7.918 1.00 96.69 197 PRO A O 1
ATOM 1502 N N . ASN A 1 198 ? -8.976 2.530 5.710 1.00 94.62 198 ASN A N 1
ATOM 1503 C CA . ASN A 1 198 ? -10.266 1.843 5.604 1.00 94.62 198 ASN A CA 1
ATOM 1504 C C . ASN A 1 198 ? -10.250 0.600 6.516 1.00 94.62 198 ASN A C 1
ATOM 1506 O O . ASN A 1 198 ? -9.226 -0.073 6.575 1.00 94.62 198 ASN A O 1
ATOM 1510 N N . LEU A 1 199 ? -11.327 0.301 7.243 1.00 94.94 199 LEU A N 1
ATOM 1511 C CA . LEU A 1 199 ? -11.413 -0.810 8.207 1.00 94.94 199 LEU A CA 1
ATOM 1512 C C . LEU A 1 199 ? -12.479 -1.855 7.838 1.00 94.94 199 LEU A C 1
ATOM 1514 O O . LEU A 1 199 ? -12.774 -2.732 8.638 1.00 94.94 199 LEU A O 1
ATOM 1518 N N . THR A 1 200 ? -13.043 -1.785 6.630 1.00 92.06 200 THR A N 1
ATOM 1519 C CA . THR A 1 200 ? -14.150 -2.645 6.164 1.00 92.06 200 THR A CA 1
ATOM 1520 C C . THR A 1 200 ? -13.871 -4.141 6.331 1.00 92.06 200 THR A C 1
ATOM 1522 O O . THR A 1 200 ? -14.766 -4.882 6.712 1.00 92.06 200 THR A O 1
ATOM 1525 N N . ASN A 1 201 ? -12.632 -4.566 6.088 1.00 91.94 201 ASN A N 1
ATOM 1526 C CA . ASN A 1 201 ? -12.163 -5.945 6.227 1.00 91.94 201 ASN A CA 1
ATOM 1527 C C . ASN A 1 201 ? -11.123 -6.092 7.347 1.00 91.94 201 ASN A C 1
ATOM 1529 O O . ASN A 1 201 ? -10.172 -6.864 7.212 1.00 91.94 201 ASN A O 1
ATOM 1533 N N . PHE A 1 202 ? -11.215 -5.278 8.405 1.00 94.44 202 PHE A N 1
ATOM 1534 C CA . PHE A 1 202 ? -10.179 -5.235 9.432 1.00 94.44 202 PHE A CA 1
ATOM 1535 C C . PHE A 1 202 ? -9.887 -6.621 10.009 1.00 94.44 202 PHE A C 1
ATOM 1537 O O . PHE A 1 202 ? -8.715 -6.985 10.071 1.00 94.44 202 PHE A O 1
ATOM 1544 N N . ALA A 1 203 ? -10.920 -7.401 10.344 1.00 93.19 203 ALA A N 1
ATOM 1545 C CA . ALA A 1 203 ? -10.807 -8.731 10.945 1.00 93.19 203 ALA A CA 1
ATOM 1546 C C . ALA A 1 203 ? -10.059 -9.744 10.060 1.00 93.19 203 ALA A C 1
ATOM 1548 O O . ALA A 1 203 ? -9.446 -10.671 10.581 1.00 93.19 203 ALA A O 1
ATOM 1549 N N . ASP A 1 204 ? -10.041 -9.544 8.740 1.00 92.25 204 ASP A N 1
ATOM 1550 C CA . ASP A 1 204 ? -9.376 -10.453 7.796 1.00 92.25 204 ASP A CA 1
ATOM 1551 C C . ASP A 1 204 ? -7.870 -10.209 7.660 1.00 92.25 204 ASP A C 1
ATOM 1553 O O . ASP A 1 204 ? -7.176 -10.964 6.967 1.00 92.25 204 ASP A O 1
ATOM 1557 N N . ARG A 1 205 ? -7.356 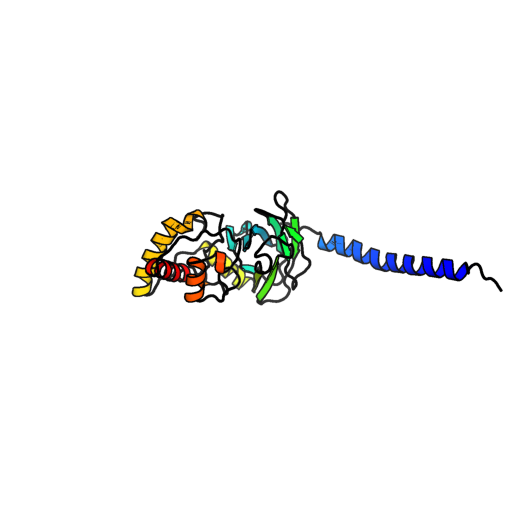-9.141 8.277 1.00 93.62 205 ARG A N 1
ATOM 1558 C CA . ARG A 1 205 ? -5.939 -8.770 8.207 1.00 93.62 205 ARG A CA 1
ATOM 1559 C C . ARG A 1 205 ? -5.086 -9.710 9.033 1.00 93.62 205 ARG A C 1
ATOM 1561 O O . ARG A 1 205 ? -5.477 -10.155 10.102 1.00 93.62 205 ARG A O 1
ATOM 1568 N N . GLU A 1 206 ? -3.844 -9.894 8.612 1.00 93.44 206 GLU A N 1
ATOM 1569 C CA . GLU A 1 206 ? -2.841 -10.610 9.414 1.00 93.44 206 GLU A CA 1
ATOM 1570 C C . GLU A 1 206 ? -2.111 -9.707 10.408 1.00 93.44 206 GLU A C 1
ATOM 1572 O O . GLU A 1 206 ? -1.498 -10.192 11.365 1.00 93.44 206 GLU A O 1
ATOM 1577 N N . ARG A 1 207 ? -2.136 -8.389 10.169 1.00 95.31 207 ARG A N 1
ATOM 1578 C CA . ARG A 1 207 ? -1.356 -7.415 10.930 1.00 95.31 207 ARG A CA 1
ATOM 1579 C C . ARG A 1 207 ? -2.190 -6.226 11.391 1.00 95.31 207 ARG A C 1
ATOM 1581 O O . ARG A 1 207 ? -2.984 -5.675 10.633 1.00 95.31 207 ARG A O 1
ATOM 1588 N N . VAL A 1 208 ? -1.900 -5.758 12.601 1.00 95.06 208 VAL A N 1
ATOM 1589 C CA . VAL A 1 208 ? -2.384 -4.483 13.148 1.00 95.06 208 VAL A CA 1
ATOM 1590 C C . VAL A 1 208 ? -1.307 -3.425 12.936 1.00 95.06 208 VAL A C 1
ATOM 1592 O O . VAL A 1 208 ? -0.116 -3.682 13.132 1.00 95.06 208 VAL A O 1
ATOM 1595 N N . ALA A 1 209 ? -1.720 -2.246 12.465 1.00 92.81 209 ALA A N 1
ATOM 1596 C CA . ALA A 1 209 ? -0.830 -1.147 12.076 1.00 92.81 209 ALA A CA 1
ATOM 1597 C C . ALA A 1 209 ? 0.264 -1.537 11.050 1.00 92.81 209 ALA A C 1
ATOM 1599 O O . ALA A 1 209 ? 1.244 -0.815 10.864 1.00 92.81 209 ALA A O 1
ATOM 1600 N N . GLY A 1 210 ? 0.108 -2.681 10.375 1.00 91.88 210 GLY A N 1
ATOM 1601 C CA . GLY A 1 210 ? 1.091 -3.238 9.444 1.00 91.88 210 GLY A CA 1
ATOM 1602 C C . GLY A 1 210 ? 2.284 -3.950 10.090 1.00 91.88 210 GLY A C 1
ATOM 1603 O O . GLY A 1 210 ? 3.097 -4.493 9.353 1.00 91.88 210 GLY A O 1
ATOM 1604 N N . ILE A 1 211 ? 2.399 -3.991 11.425 1.00 94.50 211 ILE A N 1
ATOM 1605 C CA . ILE A 1 211 ? 3.595 -4.540 12.097 1.00 94.50 211 ILE A CA 1
ATOM 1606 C C . ILE A 1 211 ? 3.289 -5.583 13.173 1.00 94.50 211 ILE A C 1
ATOM 1608 O O . ILE A 1 211 ? 3.986 -6.595 13.250 1.00 94.50 211 ILE A O 1
ATOM 1612 N N . LEU A 1 212 ? 2.238 -5.397 13.971 1.00 96.50 212 LEU A N 1
ATOM 1613 C CA . LEU A 1 212 ? 1.895 -6.327 15.048 1.00 96.50 212 LEU A CA 1
ATOM 1614 C C . LEU A 1 212 ? 1.083 -7.493 14.488 1.00 96.50 212 LEU A C 1
ATOM 1616 O O . LEU A 1 212 ? 0.329 -7.302 13.538 1.00 96.50 212 LEU A O 1
ATOM 1620 N N . ALA A 1 213 ? 1.206 -8.688 15.067 1.00 96.94 213 ALA A N 1
ATOM 1621 C CA . ALA A 1 213 ? 0.317 -9.801 14.727 1.00 96.94 213 ALA A CA 1
ATOM 1622 C C . ALA A 1 213 ? -1.141 -9.437 15.052 1.00 96.94 213 ALA A C 1
ATOM 1624 O O . ALA A 1 213 ? -1.391 -8.742 16.040 1.00 96.94 213 ALA A O 1
ATOM 1625 N N . HIS A 1 214 ? -2.101 -9.899 14.253 1.00 96.25 214 HIS A N 1
ATOM 1626 C CA . HIS A 1 214 ? -3.510 -9.617 14.511 1.00 96.25 214 HIS A CA 1
ATOM 1627 C C . HIS A 1 214 ? -4.058 -10.452 15.674 1.00 96.25 214 HIS A C 1
ATOM 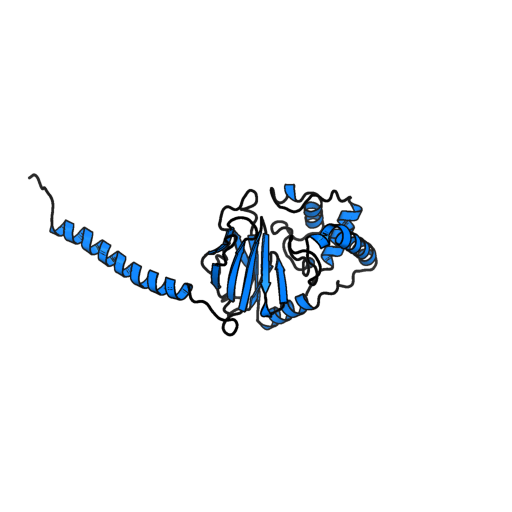1629 O O . HIS A 1 214 ? -4.599 -11.537 15.488 1.00 96.25 214 HIS A O 1
ATOM 1635 N N . THR A 1 215 ? -3.932 -9.914 16.887 1.00 97.06 215 THR A N 1
ATOM 1636 C CA . THR A 1 215 ? -4.532 -10.466 18.109 1.00 97.06 215 THR A CA 1
ATOM 1637 C C . THR A 1 215 ? -5.311 -9.376 18.856 1.00 97.06 215 THR A C 1
ATOM 1639 O O . THR A 1 215 ? -4.966 -8.197 18.715 1.00 97.06 215 THR A O 1
ATOM 1642 N N . PRO A 1 216 ? -6.344 -9.724 19.651 1.00 95.94 216 PRO A N 1
ATOM 1643 C CA . PRO A 1 216 ? -7.098 -8.752 20.448 1.00 95.94 216 PRO A CA 1
ATOM 1644 C C . PRO A 1 216 ? -6.198 -7.847 21.306 1.00 95.94 216 PRO A C 1
ATOM 1646 O O . PRO A 1 216 ? -6.442 -6.647 21.425 1.00 95.94 216 PRO A O 1
ATOM 1649 N N . GLU A 1 217 ? -5.126 -8.409 21.864 1.00 97.38 217 GLU A N 1
ATOM 1650 C CA . GLU A 1 217 ? -4.170 -7.715 22.729 1.00 97.38 217 GLU A CA 1
ATOM 1651 C C . GLU A 1 217 ? -3.376 -6.665 21.952 1.00 97.38 217 GLU A C 1
ATOM 1653 O O . GLU A 1 217 ? -3.225 -5.539 22.419 1.00 97.38 217 GLU A O 1
ATOM 1658 N N . ASN A 1 218 ? -2.927 -6.997 20.739 1.00 98.19 218 ASN A N 1
ATOM 1659 C CA . ASN A 1 218 ? -2.194 -6.065 19.883 1.00 98.19 218 ASN A CA 1
ATOM 1660 C C . ASN A 1 218 ? -3.103 -4.973 19.304 1.00 98.19 218 ASN A C 1
ATOM 1662 O O . ASN A 1 218 ? -2.658 -3.841 19.116 1.00 98.19 218 ASN A O 1
ATOM 1666 N N . VAL A 1 219 ? -4.381 -5.282 19.042 1.00 97.69 219 VAL A N 1
ATOM 1667 C CA . VAL A 1 219 ? -5.377 -4.253 18.699 1.00 97.69 219 VAL A CA 1
ATOM 1668 C C . VAL A 1 219 ? -5.551 -3.300 19.881 1.00 97.69 219 VAL A C 1
ATOM 1670 O O . VAL A 1 219 ? -5.489 -2.088 19.694 1.00 97.69 219 VAL A O 1
ATOM 1673 N N . ALA A 1 220 ? -5.698 -3.822 21.101 1.00 97.62 220 ALA A N 1
ATOM 1674 C CA . ALA A 1 220 ? -5.806 -3.001 22.304 1.00 97.62 220 ALA A CA 1
ATOM 1675 C C . ALA A 1 220 ? -4.549 -2.147 22.553 1.00 97.62 220 ALA A C 1
ATOM 1677 O O . ALA A 1 220 ? -4.679 -0.971 22.891 1.00 97.62 220 ALA A O 1
ATOM 1678 N N . GLU A 1 221 ? -3.345 -2.698 22.362 1.00 97.25 221 GLU A N 1
ATOM 1679 C CA . GLU A 1 221 ? -2.090 -1.943 22.483 1.00 97.25 221 GLU A CA 1
ATOM 1680 C C . GLU A 1 221 ? -2.035 -0.789 21.477 1.00 97.25 221 GLU A C 1
ATOM 1682 O O . GLU A 1 221 ? -1.753 0.346 21.863 1.00 97.25 221 GLU A O 1
ATOM 1687 N N . TRP A 1 222 ? -2.382 -1.054 20.213 1.00 97.81 222 TRP A N 1
ATOM 1688 C CA . TRP A 1 222 ? -2.456 -0.022 19.180 1.00 97.81 222 TRP A CA 1
ATOM 1689 C C . TRP A 1 222 ? -3.460 1.082 19.527 1.00 97.81 222 TRP A C 1
ATOM 1691 O O . TRP A 1 222 ? -3.133 2.258 19.406 1.00 97.81 222 TRP A O 1
ATOM 1701 N N . LEU A 1 223 ? -4.666 0.726 19.979 1.00 97.44 223 LEU A N 1
ATOM 1702 C CA . LEU A 1 223 ? -5.713 1.698 20.316 1.00 97.44 223 LEU A CA 1
ATOM 1703 C C . LEU A 1 223 ? -5.342 2.582 21.517 1.00 97.44 223 LEU A C 1
ATOM 1705 O O . LEU A 1 223 ? -5.737 3.748 21.558 1.00 97.44 223 LEU A O 1
ATOM 1709 N N . LYS A 1 224 ? -4.601 2.038 22.490 1.00 96.56 224 LYS A N 1
ATOM 1710 C CA . LYS A 1 224 ? -4.214 2.751 23.715 1.00 96.56 224 LYS A CA 1
ATOM 1711 C C . LYS A 1 224 ? -3.040 3.700 23.526 1.00 96.56 224 LYS A C 1
ATOM 1713 O O . LYS A 1 224 ? -3.021 4.754 24.155 1.00 96.56 224 LYS A O 1
ATOM 1718 N N . ASP A 1 225 ? -2.055 3.330 22.710 1.00 96.56 225 ASP A N 1
ATOM 1719 C CA . ASP A 1 225 ? -0.891 4.179 22.450 1.00 96.56 225 ASP A CA 1
ATOM 1720 C C . ASP A 1 225 ? -0.315 3.952 21.040 1.00 96.56 225 ASP A C 1
ATOM 1722 O O . ASP A 1 225 ? 0.694 3.255 20.866 1.00 96.56 225 ASP A O 1
ATOM 1726 N N . PRO A 1 226 ? -0.919 4.573 20.007 1.00 97.25 226 PRO A N 1
ATOM 1727 C CA . PRO A 1 226 ? -0.425 4.458 18.640 1.00 97.25 226 PRO A CA 1
ATOM 1728 C C . PRO A 1 226 ? 1.033 4.918 18.492 1.00 97.25 226 PRO A C 1
ATOM 1730 O O . PRO A 1 226 ? 1.787 4.341 17.707 1.00 97.25 226 PRO A O 1
ATOM 1733 N N . GLN A 1 227 ? 1.449 5.957 19.231 1.00 97.44 227 GLN A N 1
ATOM 1734 C CA . GLN A 1 227 ? 2.794 6.542 19.124 1.00 97.44 227 GLN A CA 1
ATOM 1735 C C . GLN A 1 227 ? 3.879 5.587 19.615 1.00 97.44 227 GLN A C 1
ATOM 1737 O O . GLN A 1 227 ? 4.949 5.526 19.009 1.00 97.44 227 GLN A O 1
ATOM 1742 N N . LYS A 1 228 ? 3.601 4.810 20.666 1.00 96.44 228 LYS A N 1
ATOM 1743 C CA . LYS A 1 228 ? 4.513 3.764 21.144 1.00 96.44 228 LYS A CA 1
ATOM 1744 C C . LYS A 1 228 ? 4.725 2.662 20.104 1.00 96.44 228 LYS A C 1
ATOM 1746 O O . LYS A 1 228 ? 5.832 2.141 19.993 1.00 96.44 228 LYS A O 1
ATOM 1751 N N . VAL A 1 229 ? 3.684 2.313 19.347 1.00 96.31 229 VAL A N 1
ATOM 1752 C CA . VAL A 1 229 ? 3.734 1.235 18.345 1.00 96.31 229 VAL A CA 1
ATOM 1753 C C . VAL A 1 229 ? 4.367 1.709 17.032 1.00 96.31 229 VAL A C 1
ATOM 1755 O O . VAL A 1 229 ? 5.238 1.031 16.491 1.00 96.31 229 VAL A O 1
ATOM 1758 N N . LYS A 1 230 ? 3.955 2.874 16.515 1.00 97.19 230 LYS A N 1
ATOM 1759 C CA . LYS A 1 230 ? 4.520 3.497 15.302 1.00 97.19 230 LYS A CA 1
ATOM 1760 C C . LYS A 1 230 ? 4.826 4.975 15.553 1.00 97.19 230 LYS A C 1
ATOM 1762 O O . LYS A 1 230 ? 3.950 5.814 15.339 1.00 97.19 230 LYS A O 1
ATOM 1767 N N . PRO A 1 231 ? 6.049 5.333 15.970 1.00 97.38 231 PRO A N 1
ATOM 1768 C CA . PRO A 1 231 ? 6.406 6.720 16.259 1.00 97.38 231 PRO A CA 1
ATOM 1769 C C . PRO A 1 231 ? 6.154 7.673 15.082 1.00 97.38 231 PRO A C 1
ATOM 1771 O O . PRO A 1 231 ? 6.557 7.401 13.947 1.00 97.38 231 PRO A O 1
ATOM 1774 N N . GLY A 1 232 ? 5.504 8.806 15.350 1.00 96.56 232 GLY A N 1
ATOM 1775 C CA . GLY A 1 232 ? 5.204 9.839 14.355 1.00 96.56 232 GLY A CA 1
ATOM 1776 C C . GLY A 1 232 ? 3.983 9.556 13.477 1.00 96.56 232 GLY A C 1
ATOM 1777 O O . GLY A 1 232 ? 3.758 10.289 12.522 1.00 96.56 232 GLY A O 1
ATOM 1778 N N . ASN A 1 233 ? 3.205 8.506 13.757 1.00 96.81 233 ASN A N 1
ATOM 1779 C CA . ASN A 1 233 ? 1.942 8.271 13.053 1.00 96.81 233 ASN A CA 1
ATOM 1780 C C . ASN A 1 233 ? 0.901 9.365 13.372 1.00 96.81 233 ASN A C 1
ATOM 1782 O O . ASN A 1 233 ? 0.988 10.029 14.401 1.00 96.81 233 ASN A O 1
ATOM 1786 N N . ASN A 1 234 ? -0.113 9.514 12.520 1.00 96.00 234 ASN A N 1
ATOM 1787 C CA . ASN A 1 234 ? -1.129 10.564 12.663 1.00 96.00 234 ASN A CA 1
ATOM 1788 C C . ASN A 1 234 ? -2.399 10.132 13.424 1.00 96.00 234 ASN A C 1
ATOM 1790 O O . ASN A 1 234 ? -3.339 10.918 13.533 1.00 96.00 234 ASN A O 1
ATOM 1794 N N . MET A 1 235 ? -2.465 8.905 13.958 1.00 97.00 235 MET A N 1
ATOM 1795 C CA . MET A 1 235 ? -3.593 8.477 14.787 1.00 97.00 235 MET A CA 1
ATOM 1796 C C . MET A 1 235 ? -3.447 9.063 16.204 1.00 97.00 235 MET A C 1
ATOM 1798 O O . MET A 1 235 ? -2.446 8.794 16.879 1.00 97.00 235 MET A O 1
ATOM 1802 N N . PRO A 1 236 ? -4.418 9.863 16.683 1.00 95.81 236 PRO A N 1
ATOM 1803 C CA . PRO A 1 236 ? -4.348 10.445 18.016 1.00 95.81 236 PRO A CA 1
ATOM 1804 C C . PRO A 1 236 ? -4.573 9.382 19.093 1.00 95.81 236 PRO A C 1
ATOM 1806 O O . PRO A 1 236 ? -5.280 8.396 18.883 1.00 95.81 236 PRO A O 1
ATOM 1809 N N . ASN A 1 237 ? -4.032 9.627 20.286 1.00 95.00 237 ASN A N 1
ATOM 1810 C CA . ASN A 1 237 ? -4.435 8.874 21.466 1.00 95.00 237 ASN A CA 1
ATOM 1811 C C . ASN A 1 237 ? -5.826 9.351 21.914 1.00 95.00 237 ASN A C 1
ATOM 1813 O O . ASN A 1 237 ? -6.007 10.518 22.266 1.00 95.00 237 ASN A O 1
ATOM 1817 N N . LEU A 1 238 ? -6.804 8.447 21.889 1.00 94.19 238 LEU A N 1
ATOM 1818 C CA . LEU A 1 238 ? -8.189 8.736 22.266 1.00 94.19 238 LEU A CA 1
ATOM 1819 C C . LEU A 1 238 ? -8.442 8.626 23.781 1.00 94.19 238 LEU A C 1
ATOM 1821 O O . LEU A 1 238 ? -9.555 8.899 24.220 1.00 94.19 238 LEU A O 1
ATOM 1825 N N . ASN A 1 239 ? -7.425 8.262 24.572 1.00 94.31 239 ASN A N 1
ATOM 1826 C CA . ASN A 1 239 ? -7.488 8.063 26.025 1.00 94.31 239 ASN A CA 1
ATOM 1827 C C . ASN A 1 239 ? -8.629 7.120 26.444 1.00 94.31 239 ASN A C 1
ATOM 1829 O O . ASN A 1 239 ? -9.371 7.403 27.384 1.00 94.31 239 ASN A O 1
ATOM 1833 N N . LEU A 1 240 ? -8.775 6.015 25.707 1.00 94.88 240 LEU A N 1
ATOM 1834 C CA . LEU A 1 240 ? -9.803 5.005 25.944 1.00 94.88 240 LEU A CA 1
ATOM 1835 C C . LEU A 1 240 ? -9.533 4.262 27.254 1.00 94.88 240 LEU A C 1
ATOM 1837 O O . LEU A 1 240 ? -8.402 3.844 27.516 1.00 94.88 240 LEU A O 1
ATOM 1841 N N . ASP A 1 241 ? -10.581 4.040 28.045 1.00 96.25 241 ASP A N 1
ATOM 1842 C CA . ASP A 1 241 ? -10.499 3.134 29.190 1.00 96.25 241 ASP A CA 1
ATOM 1843 C C . ASP A 1 241 ? -10.487 1.654 28.749 1.00 96.25 241 ASP A C 1
ATOM 1845 O O . ASP A 1 241 ? -10.650 1.316 27.569 1.00 96.25 241 ASP A O 1
ATOM 1849 N N . ASP A 1 242 ? -10.264 0.744 29.697 1.00 96.19 242 ASP A N 1
ATOM 1850 C CA . ASP A 1 242 ? -10.169 -0.692 29.415 1.00 96.19 242 ASP A CA 1
ATOM 1851 C C . ASP A 1 242 ? -11.469 -1.280 28.847 1.00 96.19 242 ASP A C 1
ATOM 1853 O O . ASP A 1 242 ? -11.422 -2.137 27.960 1.00 96.19 242 ASP A O 1
ATOM 1857 N N . ALA A 1 243 ? -12.627 -0.810 29.316 1.00 95.56 243 ALA A N 1
ATOM 1858 C CA . ALA A 1 243 ? -13.924 -1.298 28.862 1.00 95.56 243 ALA A CA 1
ATOM 1859 C C . ALA A 1 243 ? -14.227 -0.811 27.437 1.00 95.56 243 ALA A C 1
ATOM 1861 O O . ALA A 1 243 ? -14.643 -1.601 26.589 1.00 95.56 243 ALA A O 1
ATOM 1862 N N . GLN A 1 244 ? -13.951 0.462 27.150 1.00 96.56 244 GLN A N 1
ATOM 1863 C CA . GLN A 1 244 ? -14.067 1.059 25.821 1.00 96.56 244 GLN A CA 1
ATOM 1864 C C . GLN A 1 244 ? -13.119 0.394 24.824 1.00 96.56 244 GLN A C 1
ATOM 1866 O O . GLN A 1 244 ? -13.530 0.059 23.713 1.00 96.56 244 GLN A O 1
ATOM 1871 N N . THR A 1 245 ? -11.866 0.166 25.231 1.00 97.25 245 THR A N 1
ATOM 1872 C CA . THR A 1 245 ? -10.867 -0.523 24.405 1.00 97.25 245 THR A CA 1
ATOM 1873 C C . THR A 1 245 ? -11.354 -1.923 24.056 1.00 97.25 245 THR A C 1
ATOM 1875 O O . THR A 1 245 ? -11.362 -2.291 22.884 1.00 97.25 245 THR A O 1
ATOM 1878 N N . LYS A 1 246 ? -11.817 -2.694 25.048 1.00 96.06 246 LYS A N 1
ATOM 1879 C CA . LYS A 1 246 ? -12.326 -4.047 24.811 1.00 96.06 246 LYS A CA 1
ATOM 1880 C C . LYS A 1 246 ? -13.535 -4.048 23.868 1.00 96.06 246 LYS A C 1
ATOM 1882 O O . LYS A 1 246 ? -13.565 -4.841 22.934 1.00 96.06 246 LYS A O 1
ATOM 1887 N N . ALA A 1 247 ? -14.499 -3.154 24.083 1.00 96.19 247 ALA A N 1
ATOM 1888 C CA . ALA A 1 247 ? -15.683 -3.048 23.232 1.00 96.19 247 ALA A CA 1
ATOM 1889 C C . ALA A 1 247 ? -15.310 -2.732 21.772 1.00 96.19 247 ALA A C 1
ATOM 1891 O O . ALA A 1 247 ? -15.830 -3.354 20.847 1.00 96.19 247 ALA A O 1
ATOM 1892 N N . LEU A 1 248 ? -14.360 -1.814 21.551 1.00 96.38 248 LEU A N 1
ATOM 1893 C CA . LEU A 1 248 ? -13.839 -1.505 20.216 1.00 96.38 248 LEU A CA 1
ATOM 1894 C C . LEU A 1 248 ? -13.121 -2.693 19.573 1.00 96.38 248 LEU A C 1
ATOM 1896 O O . LEU A 1 248 ? -13.339 -2.950 18.393 1.00 96.38 248 LEU A O 1
ATOM 1900 N N . VAL A 1 249 ? -12.291 -3.421 20.324 1.00 96.19 249 VAL A N 1
ATOM 1901 C CA . VAL A 1 249 ? -11.623 -4.637 19.829 1.00 96.19 249 VAL A CA 1
ATOM 1902 C C . VAL A 1 249 ? -12.658 -5.666 19.374 1.00 96.19 249 VAL A C 1
ATOM 1904 O O . VAL A 1 249 ? -12.558 -6.162 18.253 1.00 96.19 249 VAL A O 1
ATOM 1907 N N . ASP A 1 250 ? -13.673 -5.930 20.201 1.00 94.44 250 ASP A N 1
ATOM 1908 C CA . ASP A 1 250 ? -14.746 -6.873 19.877 1.00 94.44 250 ASP A CA 1
ATOM 1909 C C . ASP A 1 250 ? -15.500 -6.436 18.607 1.00 94.44 250 ASP A C 1
ATOM 1911 O O . ASP A 1 250 ? -15.764 -7.262 17.739 1.00 94.44 250 ASP A O 1
ATOM 1915 N N . TYR A 1 251 ? -15.802 -5.139 18.451 1.00 94.00 251 TYR A N 1
ATOM 1916 C CA . TYR A 1 251 ? -16.436 -4.608 17.237 1.00 94.00 251 TYR A CA 1
ATOM 1917 C C . TYR A 1 251 ? -15.550 -4.760 15.997 1.00 94.00 251 TYR A C 1
ATOM 1919 O O . TYR A 1 251 ? -16.017 -5.231 14.961 1.00 94.00 251 TYR A O 1
ATOM 1927 N N . LEU A 1 252 ? -14.271 -4.394 16.081 1.00 94.12 252 LEU A N 1
ATOM 1928 C CA . LEU A 1 252 ? -13.342 -4.473 14.952 1.00 94.12 252 LEU A CA 1
ATOM 1929 C C . LEU A 1 252 ? -13.168 -5.913 14.443 1.00 94.12 252 LEU A C 1
ATOM 1931 O O . LEU A 1 252 ? -12.988 -6.116 13.244 1.00 94.12 252 LEU A O 1
ATOM 1935 N N . GLN A 1 253 ? -13.287 -6.907 15.325 1.00 91.88 253 GLN A N 1
ATOM 1936 C CA . GLN A 1 253 ? -13.266 -8.330 14.966 1.00 91.88 253 GLN A CA 1
ATOM 1937 C C . GLN A 1 253 ? -14.514 -8.797 14.202 1.00 91.88 253 GLN A C 1
ATOM 1939 O O . GLN A 1 253 ? -14.475 -9.853 13.579 1.00 91.88 253 GLN A O 1
ATOM 1944 N N . THR A 1 254 ? -15.599 -8.017 14.193 1.00 89.94 254 THR A N 1
ATOM 1945 C CA . THR A 1 254 ? -16.801 -8.315 13.386 1.00 89.94 254 THR A CA 1
ATOM 1946 C C . THR A 1 254 ? -16.677 -7.870 11.924 1.00 89.94 254 THR A C 1
ATOM 1948 O O . THR A 1 254 ? -17.526 -8.214 11.101 1.00 89.94 254 THR A O 1
ATOM 1951 N N . LEU A 1 255 ? -15.643 -7.088 11.588 1.00 90.31 255 LEU A N 1
ATOM 1952 C CA . LEU A 1 255 ? -15.462 -6.476 10.269 1.00 90.31 255 LEU A CA 1
ATOM 1953 C C . LEU A 1 255 ? -14.709 -7.418 9.318 1.00 90.31 255 LEU A C 1
ATOM 1955 O O . LEU A 1 255 ? -13.509 -7.250 9.093 1.00 90.31 255 LEU A O 1
ATOM 1959 N N . SER A 1 256 ? -15.417 -8.411 8.781 1.00 89.50 256 SER A N 1
ATOM 1960 C CA . SER A 1 256 ? -14.896 -9.403 7.830 1.00 89.50 256 SER A CA 1
ATOM 1961 C C . SER A 1 256 ? -15.683 -9.389 6.512 1.00 89.50 256 SER A C 1
ATOM 1963 O O . SER A 1 256 ? -16.874 -9.074 6.489 1.00 89.50 256 SER A O 1
ATOM 1965 N N . VAL A 1 257 ? -14.998 -9.709 5.411 1.00 83.75 257 VAL A N 1
ATOM 1966 C CA . VAL A 1 257 ? -15.550 -9.865 4.051 1.00 83.75 257 VAL A CA 1
ATOM 1967 C C . VAL A 1 257 ? -15.499 -11.309 3.549 1.00 83.75 257 VAL A C 1
ATOM 1969 O O . VAL A 1 257 ? -15.806 -11.550 2.378 1.00 83.75 257 VAL A O 1
ATOM 1972 N N . LYS A 1 258 ? -15.038 -12.239 4.389 1.00 77.38 258 LYS A N 1
ATOM 1973 C CA . LYS A 1 258 ? -14.875 -13.659 4.065 1.00 77.38 258 LYS A CA 1
ATOM 1974 C C . LYS A 1 258 ? -16.036 -14.499 4.580 1.00 77.38 258 LYS A C 1
ATOM 1976 O O . LYS A 1 258 ? -16.625 -14.136 5.619 1.00 77.38 258 LYS A O 1
#

Sequence (258 aa):
KQVEGNHALEILWTVIPFLLLIVMAIPTVTTGFELHKEYSKEEALQVKVTAHQFWWEFEYPDLGVATAQDLVLPVGKKVQFHVTSADVMHAFWIPALGGKIDTNPGQENKIWLQADKTGTFYGKCAELCGASHALMDFKVEVMDQAAFDSWANGMKGVQAAEPVAATAASAAQGQEIFNKSCLGCHAVAGKGGKMGPNLTNFADRERVAGILAHTPENVAEWLKDPQKVKPGNNMPNLNLDDAQTKALVDYLQTLSVK

pLDDT: mean 93.64, std 9.56, range [44.22, 98.75]

Organism: Physcomitrium patens (NCBI:txid3218)

Foldseek 3Di:
DDDPDDVVVVCVVVVVVVVVCVVVVVCVVVVVVVFPDADDVVQAFEWEWEQDVAWIKIARPVLRFIFILEAEEEAPTKYKYWAAYPDAKWWKDFPVWDDIGIHYHPDIDIGITHHNDFDKGKIATPDCPDDQRVLRMGIYGYHHPVVVVLLSVLRLDDDFADDDPVLNVLLVLLVVLCVVPPQCPEAANNGGHVNDTHLLAVLVDQDDSSPHGPDLVVQLVCQQCVCVVGNPGPDDNPNDDPSNSNSNSSNSNRRRSD